Protein AF-A0A7S3U8M1-F1 (afdb_monomer_lite)

Sequence (236 aa):
KEKKKKKVKEVTHEWDLMNKQKPIWTRKPEEVTKEEYGAFYKSLSNDWEDHAAVKHFSVEGQLEFRSVLFVPRRAPFDMFEGGNKKKCNAIKLYVRRVFIMDNCEDLMPEWLSFVKGVVDSEDLPLNISRETLQQNKILRVIKKNLVKKSIELFNELAEDDEKYKKFYEAFGKNLKLGIHEDSTNRNKIAKLLRYHSTKSGEEMTSLDDYVSRMTDDQAGIFYVTGESKRAVENSP

Secondary structure (DSSP, 8-state):
-----------------S--SPPGGGS-GGG--HHHHHHHHHHHH--SSPPSEEEEEEE-SSS-EEEEEEE-SS--TTTT---TT----EEEEEETTEEEES--TTTS-GGGTT-EEEEEESSS-TT--HHHHHT-HHHHHHHHHHHHHHHHHHHHHTTSHHHHHHHHHHHHHHHHHHHHH-TTTHHHHHTT-EEE-TTTTTSEEEHHHHHTT--TT--S------SSHHHHHT--

Structure (mmCIF, N/CA/C/O backbone):
data_AF-A0A7S3U8M1-F1
#
_entry.id   AF-A0A7S3U8M1-F1
#
loop_
_atom_site.group_PDB
_atom_site.id
_atom_site.type_symbol
_atom_site.label_atom_id
_atom_site.label_alt_id
_atom_site.label_comp_id
_atom_site.label_asym_id
_atom_site.label_entity_id
_atom_site.label_seq_id
_atom_site.pdbx_PDB_ins_code
_atom_site.Cartn_x
_atom_site.Cartn_y
_atom_site.Cartn_z
_atom_site.occupancy
_atom_site.B_iso_or_equiv
_atom_site.auth_seq_id
_atom_site.auth_comp_id
_atom_site.auth_asym_id
_atom_site.auth_atom_id
_atom_site.pdbx_PDB_model_num
ATOM 1 N N . LYS A 1 1 ? -15.719 51.994 60.414 1.00 48.34 1 LYS A N 1
ATOM 2 C CA . LYS A 1 1 ? -14.784 51.537 59.353 1.00 48.34 1 LYS A CA 1
ATOM 3 C C . LYS A 1 1 ? -15.275 50.190 58.831 1.00 48.34 1 LYS A C 1
ATOM 5 O O . LYS A 1 1 ? -15.176 49.212 59.562 1.00 48.34 1 LYS A O 1
ATOM 10 N N . GLU A 1 2 ? -15.845 50.144 57.627 1.00 50.91 2 GLU A N 1
ATOM 11 C CA . GLU A 1 2 ? -16.228 48.880 56.983 1.00 50.91 2 GLU A CA 1
ATOM 12 C C . GLU A 1 2 ? -14.993 48.007 56.725 1.00 50.91 2 GLU A C 1
ATOM 14 O O . GLU A 1 2 ? -13.978 48.471 56.197 1.00 50.91 2 GLU A O 1
ATOM 19 N N . LYS A 1 3 ? -15.062 46.732 57.120 1.00 54.50 3 LYS A N 1
ATOM 20 C CA . LYS A 1 3 ? -14.002 45.753 56.861 1.00 54.50 3 LYS A CA 1
ATOM 21 C C . LYS A 1 3 ? -14.027 45.375 55.377 1.00 54.50 3 LYS A C 1
ATOM 23 O O . LYS A 1 3 ? -14.948 44.696 54.929 1.00 54.50 3 LYS A O 1
ATOM 28 N N . LYS A 1 4 ? -12.993 45.771 54.624 1.00 59.16 4 LYS A N 1
ATOM 29 C CA . LYS A 1 4 ? -12.763 45.304 53.246 1.00 59.16 4 LYS A CA 1
ATOM 30 C C . LYS A 1 4 ? -12.651 43.775 53.238 1.00 59.16 4 LYS A C 1
ATOM 32 O O . LYS A 1 4 ? -11.676 43.221 53.743 1.00 59.16 4 LYS A O 1
ATOM 37 N N . LYS A 1 5 ? -13.645 43.092 52.664 1.00 63.81 5 LYS A N 1
ATOM 38 C CA . LYS A 1 5 ? -13.592 41.645 52.417 1.00 63.81 5 LYS A CA 1
ATOM 39 C C . LYS A 1 5 ? -12.536 41.369 51.340 1.00 63.81 5 LYS A C 1
ATOM 41 O O . LYS A 1 5 ? -12.576 41.969 50.266 1.00 63.81 5 LYS A O 1
ATOM 46 N N . LYS A 1 6 ? -11.573 40.488 51.635 1.00 64.19 6 LYS A N 1
ATOM 47 C CA . LYS A 1 6 ? -10.596 39.998 50.651 1.00 64.19 6 LYS A CA 1
ATOM 48 C C . LYS A 1 6 ? -11.359 39.280 49.535 1.00 64.19 6 LYS A C 1
ATOM 50 O O . LYS A 1 6 ? -12.060 38.312 49.807 1.00 64.19 6 LYS A O 1
ATOM 55 N N . LYS A 1 7 ? -11.215 39.748 48.292 1.00 62.38 7 LYS A N 1
ATOM 56 C CA . LYS A 1 7 ? -11.650 38.996 47.110 1.00 62.38 7 LYS A CA 1
ATOM 57 C C . LYS A 1 7 ? -10.695 37.815 46.943 1.00 62.38 7 LYS A C 1
ATOM 59 O O . LYS A 1 7 ? -9.547 38.008 46.551 1.00 62.38 7 LYS A O 1
ATOM 64 N N . VAL A 1 8 ? -11.146 36.621 47.310 1.00 69.25 8 VAL A N 1
ATOM 65 C CA . VAL A 1 8 ? -10.444 35.374 46.998 1.00 69.25 8 VAL A CA 1
ATOM 66 C C . VAL A 1 8 ? -10.720 35.086 45.523 1.00 69.25 8 VAL A C 1
ATOM 68 O O . VAL A 1 8 ? -11.878 35.044 45.120 1.00 69.25 8 VAL A O 1
ATOM 71 N N . LYS A 1 9 ? -9.671 34.984 44.700 1.00 65.69 9 LYS A N 1
ATOM 72 C CA . LYS A 1 9 ? -9.807 34.506 43.320 1.00 65.69 9 LYS A CA 1
ATOM 73 C C . LYS A 1 9 ? -10.055 33.004 43.394 1.00 65.69 9 LYS A C 1
ATOM 75 O O . LYS A 1 9 ? -9.150 32.256 43.749 1.00 65.69 9 LYS A O 1
ATOM 80 N N . GLU A 1 10 ? -11.282 32.597 43.119 1.00 69.19 10 GLU A N 1
ATOM 81 C CA . GLU A 1 10 ? -11.651 31.193 42.998 1.00 69.19 10 GLU A CA 1
ATOM 82 C C . GLU A 1 10 ? -11.124 30.693 41.648 1.00 69.19 10 GLU A C 1
ATOM 84 O O . GLU A 1 10 ? -11.554 31.153 40.592 1.00 69.19 10 GLU A O 1
ATOM 89 N N . VAL A 1 11 ? -10.093 29.847 41.682 1.00 70.38 11 VAL A N 1
ATOM 90 C CA . VAL A 1 11 ? -9.556 29.196 40.483 1.00 70.38 11 VAL A CA 1
ATOM 91 C C . VAL A 1 11 ? -10.368 27.926 40.278 1.00 70.38 11 VAL A C 1
ATOM 93 O O . VAL A 1 11 ? -10.190 26.946 40.999 1.00 70.38 11 VAL A O 1
ATOM 96 N N . THR A 1 12 ? -11.290 27.961 39.324 1.00 71.00 12 THR A N 1
ATOM 97 C CA . THR A 1 12 ? -12.077 26.798 38.917 1.00 71.00 12 THR A CA 1
ATOM 98 C C . THR A 1 12 ? -11.307 26.023 37.854 1.00 71.00 12 THR A C 1
ATOM 100 O O . THR A 1 12 ? -10.934 26.580 36.823 1.00 71.00 12 THR A O 1
ATOM 103 N N . HIS A 1 13 ? -11.065 24.740 38.103 1.00 75.12 13 HIS A N 1
ATOM 104 C CA . HIS A 1 13 ? -10.544 23.824 37.094 1.00 75.12 13 HIS A CA 1
ATOM 105 C C . HIS A 1 13 ? -11.725 23.082 36.471 1.00 75.12 13 HIS A C 1
ATOM 107 O O . HIS A 1 13 ? -12.386 22.297 37.149 1.00 75.12 13 HIS A O 1
ATOM 113 N N . GLU A 1 14 ? -11.994 23.345 35.195 1.00 69.25 14 GLU A N 1
ATOM 114 C CA . GLU A 1 14 ? -12.935 22.559 34.402 1.00 69.25 14 GLU A CA 1
ATOM 115 C C . GLU A 1 14 ? -12.166 21.505 33.607 1.00 69.25 14 GLU A C 1
ATOM 117 O O . GLU A 1 14 ? -11.181 21.800 32.929 1.00 69.25 14 GLU A O 1
ATOM 122 N N . TRP A 1 15 ? -12.613 20.257 33.715 1.00 75.62 15 TRP A N 1
ATOM 123 C CA . TRP A 1 15 ? -12.090 19.156 32.920 1.00 75.62 15 TRP A CA 1
ATOM 124 C C . TRP A 1 15 ? -12.856 19.111 31.602 1.00 75.62 15 TRP A C 1
ATOM 126 O O . TRP A 1 15 ? -14.020 18.714 31.586 1.00 75.62 15 TRP A O 1
ATOM 136 N N . ASP A 1 16 ? -12.218 19.511 30.501 1.00 71.69 16 ASP A N 1
ATOM 137 C CA . ASP A 1 16 ? -12.803 19.314 29.175 1.00 71.69 16 ASP A CA 1
ATOM 138 C C . ASP A 1 16 ? -12.462 17.920 28.639 1.00 71.69 16 ASP A C 1
ATOM 140 O O . ASP A 1 16 ? -11.322 17.447 28.698 1.00 71.69 16 ASP A O 1
ATOM 144 N N . LEU A 1 17 ? -13.474 17.252 28.092 1.00 57.34 17 LEU A N 1
ATOM 145 C CA . LEU A 1 17 ? -13.303 15.971 27.428 1.00 57.34 17 LEU A CA 1
ATOM 146 C C . LEU A 1 17 ? -12.603 16.221 26.086 1.00 57.34 17 LEU A C 1
ATOM 148 O O . LEU A 1 17 ? -13.248 16.586 25.105 1.00 57.34 17 LEU A O 1
ATOM 152 N N . MET A 1 18 ? -11.286 16.011 26.033 1.00 56.91 18 MET A N 1
ATOM 153 C CA . MET A 1 18 ? -10.503 16.254 24.812 1.00 56.91 18 MET A CA 1
ATOM 154 C C . MET A 1 18 ? -10.918 15.349 23.638 1.00 56.91 18 MET A C 1
ATOM 156 O O . MET A 1 18 ? -10.922 15.784 22.490 1.00 56.91 18 MET A O 1
ATOM 160 N N . ASN A 1 19 ? -11.322 14.103 23.907 1.00 56.94 19 ASN A N 1
ATOM 161 C CA . ASN A 1 19 ? -11.721 13.134 22.880 1.00 56.94 19 ASN A CA 1
ATOM 162 C C . ASN A 1 19 ? -13.244 13.114 22.670 1.00 56.94 19 ASN A C 1
ATOM 164 O O . ASN A 1 19 ? -13.930 12.192 23.105 1.00 56.94 19 ASN A O 1
ATOM 168 N N . LYS A 1 20 ? -13.783 14.129 21.986 1.00 55.06 20 LYS A N 1
ATOM 169 C CA . LYS A 1 20 ? -15.194 14.143 21.536 1.00 55.06 20 LYS A CA 1
ATOM 170 C C . LYS A 1 20 ? -15.398 13.480 20.168 1.00 55.06 20 LYS A C 1
ATOM 172 O O . LYS A 1 20 ? -16.524 13.131 19.819 1.00 55.06 20 LYS A O 1
ATOM 177 N N . GLN A 1 21 ? -14.334 13.300 19.383 1.00 63.19 21 GLN A N 1
ATOM 178 C CA . GLN A 1 21 ? -14.435 12.735 18.038 1.00 63.19 21 GLN A CA 1
ATOM 179 C C . GLN A 1 21 ? -14.409 11.205 18.057 1.00 63.19 21 GLN A C 1
ATOM 181 O O . GLN A 1 21 ? -13.523 10.578 18.635 1.00 63.19 21 GLN A O 1
ATOM 186 N N . LYS A 1 22 ? -15.399 10.602 17.388 1.00 74.75 22 LYS A N 1
ATOM 187 C CA . LYS A 1 22 ? -15.432 9.158 17.133 1.00 74.75 22 LYS A CA 1
ATOM 188 C C . LYS A 1 22 ? -14.202 8.746 16.309 1.00 74.75 22 LYS A C 1
ATOM 190 O O . LYS A 1 22 ? -13.781 9.526 15.451 1.00 74.75 22 LYS A O 1
ATOM 195 N N . PRO A 1 23 ? -13.663 7.529 16.507 1.00 87.69 23 PRO A N 1
ATOM 196 C CA . PRO A 1 23 ? -12.518 7.058 15.737 1.00 87.69 23 PRO A CA 1
ATOM 197 C C . PRO A 1 23 ? -12.777 7.139 14.229 1.00 87.69 23 PRO A C 1
ATOM 199 O O . PRO A 1 23 ? -13.867 6.783 13.773 1.00 87.69 23 PRO A O 1
ATOM 202 N N . ILE A 1 24 ? -11.782 7.583 13.454 1.00 91.94 24 ILE A N 1
ATOM 203 C CA . ILE A 1 24 ? -11.949 7.876 12.020 1.00 91.94 24 ILE A CA 1
ATOM 204 C C . ILE A 1 24 ? -12.486 6.673 11.239 1.00 91.94 24 ILE A C 1
ATOM 206 O O . ILE A 1 24 ? -13.409 6.822 10.444 1.00 91.94 24 ILE A O 1
ATOM 210 N N . TRP A 1 25 ? -11.977 5.474 11.523 1.00 93.69 25 TRP A N 1
ATOM 211 C CA . TRP A 1 25 ? -12.371 4.235 10.843 1.00 93.69 25 TRP A CA 1
ATOM 212 C C . TRP A 1 25 ? -13.818 3.790 11.128 1.00 93.69 25 TRP A C 1
ATOM 214 O O . TRP A 1 25 ? -14.307 2.832 10.536 1.00 93.69 25 TRP A O 1
ATOM 224 N N . THR A 1 26 ? -14.515 4.451 12.059 1.00 91.81 26 THR A N 1
ATOM 225 C CA . THR A 1 26 ? -15.925 4.163 12.373 1.00 91.81 26 THR A CA 1
ATOM 226 C C . THR A 1 26 ? -16.907 5.061 11.620 1.00 91.81 26 THR A C 1
ATOM 228 O O . THR A 1 26 ? -18.099 4.751 11.580 1.00 91.81 26 THR A O 1
ATOM 231 N N . ARG A 1 27 ? -16.422 6.162 11.036 1.00 92.88 27 ARG A N 1
ATOM 232 C CA . ARG A 1 27 ? -17.205 7.117 10.240 1.00 92.88 27 ARG A CA 1
ATOM 233 C C . ARG A 1 27 ? -17.268 6.665 8.784 1.00 92.88 27 ARG A C 1
ATOM 235 O O . ARG A 1 27 ? -16.470 5.831 8.363 1.00 92.88 27 ARG A O 1
ATOM 242 N N . LYS A 1 28 ? -18.200 7.212 8.005 1.00 92.44 28 LYS A N 1
ATOM 243 C CA . LYS A 1 28 ? -18.227 6.952 6.562 1.00 92.44 28 LYS A CA 1
ATOM 244 C C . LYS A 1 28 ? -17.045 7.657 5.881 1.00 92.44 28 LYS A C 1
ATOM 246 O O . LYS A 1 28 ? -16.762 8.793 6.264 1.00 92.44 28 LYS A O 1
ATOM 251 N N . PRO A 1 29 ? -16.349 7.037 4.909 1.00 93.44 29 PRO A N 1
ATOM 252 C CA . PRO A 1 29 ? -15.213 7.665 4.229 1.00 93.44 29 PRO A CA 1
ATOM 253 C C . PRO A 1 29 ? -15.521 9.049 3.647 1.00 93.44 29 PRO A C 1
ATOM 255 O O . PRO A 1 29 ? -14.670 9.929 3.691 1.00 93.44 29 PRO A O 1
ATOM 258 N N . GLU A 1 30 ? -16.745 9.260 3.165 1.00 93.19 30 GLU A N 1
ATOM 259 C CA . GLU A 1 30 ? -17.193 10.513 2.547 1.00 93.19 30 GLU A CA 1
ATOM 260 C C . GLU A 1 30 ? -17.365 11.655 3.561 1.00 93.19 30 GLU A C 1
ATOM 262 O O . GLU A 1 30 ? -17.367 12.825 3.192 1.00 93.19 30 GLU A O 1
ATOM 267 N N . GLU A 1 31 ? -17.508 11.322 4.845 1.00 92.06 31 GLU A N 1
ATOM 268 C CA . GLU A 1 31 ? -17.685 12.281 5.938 1.00 92.06 31 GLU A CA 1
ATOM 269 C C . GLU A 1 31 ? -16.356 12.688 6.586 1.00 92.06 31 GLU A C 1
ATOM 271 O O . GLU A 1 31 ? -16.365 13.503 7.508 1.00 92.06 31 GLU A O 1
ATOM 276 N N . VAL A 1 32 ? -15.229 12.091 6.182 1.00 94.31 32 VAL A N 1
ATOM 277 C CA . VAL A 1 32 ? -13.909 12.345 6.773 1.00 94.31 32 VAL A CA 1
ATOM 278 C C . VAL A 1 32 ? -13.096 13.237 5.846 1.00 94.31 32 VAL A C 1
ATOM 280 O O . VAL A 1 32 ? -12.857 12.897 4.687 1.00 94.31 32 VAL A O 1
ATOM 283 N N . THR A 1 33 ? -12.635 14.378 6.355 1.00 94.69 33 THR A N 1
ATOM 284 C CA . THR A 1 33 ? -11.846 15.310 5.544 1.00 94.69 33 THR A CA 1
ATOM 285 C C . THR A 1 33 ? -10.382 14.876 5.429 1.00 94.69 33 THR A C 1
ATOM 287 O O . THR A 1 33 ? -9.869 14.070 6.211 1.00 94.69 33 THR A O 1
ATOM 290 N N . LYS A 1 34 ? -9.663 15.438 4.450 1.00 93.88 34 LYS A N 1
ATOM 291 C CA . LYS A 1 34 ? -8.225 15.173 4.268 1.00 93.88 34 LYS A CA 1
ATOM 292 C C . LYS A 1 34 ? -7.406 15.620 5.479 1.00 93.88 34 LYS A C 1
ATOM 294 O O . LYS A 1 34 ? -6.430 14.962 5.831 1.00 93.88 34 LYS A O 1
ATOM 299 N N . GLU A 1 35 ? -7.816 16.705 6.126 1.00 93.31 35 GLU A N 1
ATOM 300 C CA . GLU A 1 35 ? -7.183 17.253 7.325 1.00 93.31 35 GLU A CA 1
ATOM 301 C C . GLU A 1 35 ? -7.365 16.309 8.515 1.00 93.31 35 GLU A C 1
ATOM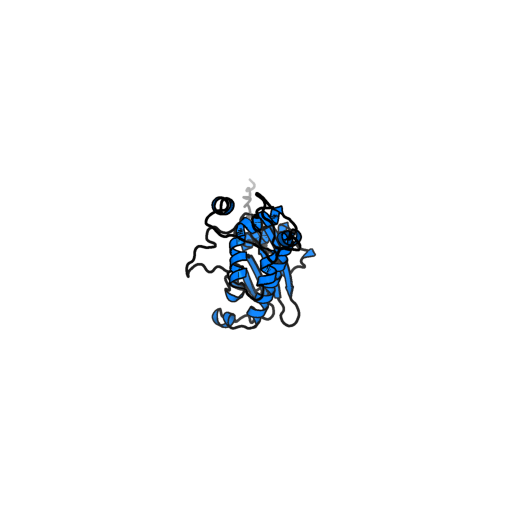 303 O O . GLU A 1 35 ? -6.416 16.079 9.263 1.00 93.31 35 GLU A O 1
ATOM 308 N N . GLU A 1 36 ? -8.549 15.705 8.658 1.00 94.12 36 GLU A N 1
ATOM 309 C CA . GLU A 1 36 ? -8.806 14.700 9.692 1.00 94.12 36 GLU A CA 1
ATOM 310 C C . GLU A 1 36 ? -7.950 13.447 9.471 1.00 94.12 36 GLU A C 1
ATOM 312 O O . GLU A 1 36 ? -7.326 12.955 10.413 1.00 94.12 36 GLU A O 1
ATOM 317 N N . TYR A 1 37 ? -7.838 12.969 8.226 1.00 96.19 37 TYR A N 1
ATOM 318 C CA . TYR A 1 37 ? -6.921 11.876 7.890 1.00 96.19 37 TYR A CA 1
ATOM 319 C C . TYR A 1 37 ? -5.458 12.225 8.166 1.00 96.19 37 TYR A C 1
ATOM 321 O O . TYR A 1 37 ? -4.737 11.396 8.718 1.00 96.19 37 TYR A O 1
ATOM 329 N N . GLY A 1 38 ? -5.022 13.437 7.816 1.00 94.94 38 GLY A N 1
ATOM 330 C CA . GLY A 1 38 ? -3.664 13.916 8.080 1.00 94.94 38 GLY A CA 1
ATOM 331 C C . GLY A 1 38 ? -3.353 13.985 9.575 1.00 94.94 38 GLY A C 1
ATOM 332 O O . GLY A 1 38 ? -2.347 13.437 10.027 1.00 94.94 38 GLY A O 1
ATOM 333 N N . ALA A 1 39 ? -4.251 14.575 10.368 1.00 93.31 39 ALA A N 1
ATOM 334 C CA . ALA A 1 39 ? -4.123 14.638 11.823 1.00 93.31 39 ALA A CA 1
ATOM 335 C C . ALA A 1 39 ? -4.081 13.238 12.454 1.00 93.31 39 ALA A C 1
ATOM 337 O O . ALA A 1 39 ? -3.243 12.963 13.317 1.00 93.31 39 ALA A O 1
ATOM 338 N N . PHE A 1 40 ? -4.939 12.327 11.988 1.00 94.00 40 PHE A N 1
ATOM 339 C CA . PHE A 1 40 ? -4.946 10.947 12.458 1.00 94.00 40 PHE A CA 1
ATOM 340 C C . PHE A 1 40 ? -3.682 10.184 12.064 1.00 94.00 40 PHE A C 1
ATOM 342 O O . PHE A 1 40 ? -3.129 9.481 12.905 1.00 94.00 40 PHE A O 1
ATOM 349 N N . TYR A 1 41 ? -3.182 10.355 10.837 1.00 94.44 41 TYR A N 1
ATOM 350 C CA . TYR A 1 41 ? -1.911 9.771 10.411 1.00 94.44 41 TYR A CA 1
ATOM 351 C C . TYR A 1 41 ? -0.767 10.216 11.325 1.00 94.44 41 TYR A C 1
ATOM 353 O O . TYR A 1 41 ? -0.086 9.357 11.876 1.00 94.44 41 TYR A O 1
ATOM 361 N N . LYS A 1 42 ? -0.608 11.527 11.552 1.00 92.38 42 LYS A N 1
ATOM 362 C CA . LYS A 1 42 ? 0.445 12.088 12.418 1.00 92.38 42 LYS A CA 1
ATOM 363 C C . LYS A 1 42 ? 0.363 11.536 13.843 1.00 92.38 42 LYS A C 1
ATOM 365 O O . LYS A 1 42 ? 1.362 11.094 14.404 1.00 92.38 42 LYS A O 1
ATOM 370 N N . SER A 1 43 ? -0.850 11.471 14.401 1.00 90.00 43 SER A N 1
ATOM 371 C CA . SER A 1 43 ? -1.101 10.859 15.714 1.00 90.00 43 SER A CA 1
ATOM 372 C C . SER A 1 43 ? -0.805 9.353 15.747 1.00 90.00 43 SER A C 1
ATOM 374 O O . SER A 1 43 ? -0.420 8.826 16.792 1.00 90.00 43 SER A O 1
ATOM 376 N N . LEU A 1 44 ? -1.017 8.641 14.640 1.00 89.31 44 LEU A N 1
ATOM 377 C CA . LEU A 1 44 ? -0.828 7.197 14.548 1.00 89.31 44 LEU A CA 1
ATOM 378 C C . LEU A 1 44 ? 0.648 6.813 14.394 1.00 89.31 44 LEU A C 1
ATOM 380 O O . LEU A 1 44 ? 1.078 5.825 14.996 1.00 89.31 44 LEU A O 1
ATOM 384 N N . SER A 1 45 ? 1.381 7.550 13.557 1.00 86.25 45 SER A N 1
ATOM 385 C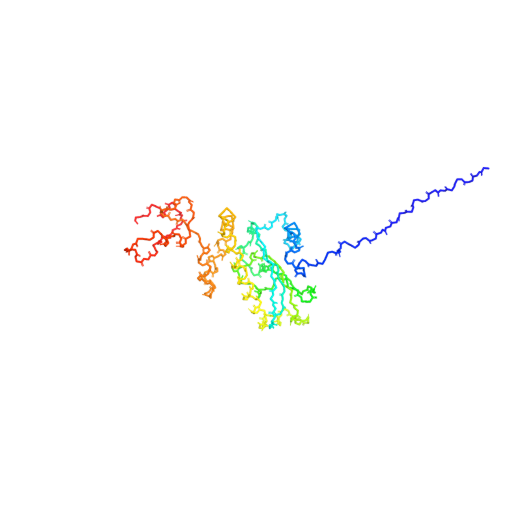 CA . SER A 1 45 ? 2.734 7.225 13.095 1.00 86.25 45 SER A CA 1
ATOM 386 C C . SER A 1 45 ? 3.846 7.936 13.867 1.00 86.25 45 SER A C 1
ATOM 388 O O . SER A 1 45 ? 4.998 7.523 13.742 1.00 86.25 45 SER A O 1
ATOM 390 N N . ASN A 1 46 ? 3.519 8.969 14.655 1.00 85.44 46 ASN A N 1
ATOM 391 C CA . ASN A 1 46 ? 4.473 9.934 15.220 1.00 85.44 46 ASN A CA 1
ATOM 392 C C . ASN A 1 46 ? 5.306 10.668 14.150 1.00 85.44 46 ASN A C 1
ATOM 394 O O . ASN A 1 46 ? 6.394 11.166 14.436 1.00 85.44 46 ASN A O 1
ATOM 398 N N . ASP A 1 47 ? 4.802 10.724 12.919 1.00 86.81 47 ASP A N 1
ATOM 399 C CA . ASP A 1 47 ? 5.354 11.534 11.839 1.00 86.81 47 ASP A CA 1
ATOM 400 C C . ASP A 1 47 ? 4.835 12.973 11.962 1.00 86.81 47 ASP A C 1
ATOM 402 O O . ASP A 1 47 ? 3.688 13.209 12.347 1.00 86.81 47 ASP A O 1
ATOM 406 N N . TRP A 1 48 ? 5.684 13.944 11.645 1.00 87.31 48 TRP A N 1
ATOM 407 C CA . TRP A 1 48 ? 5.305 15.356 11.601 1.00 87.31 48 TRP A CA 1
ATOM 408 C C . TRP A 1 48 ? 4.827 15.768 10.203 1.00 87.31 48 TRP A C 1
ATOM 410 O O . TRP A 1 48 ? 4.107 16.763 10.073 1.00 87.31 48 TRP A O 1
ATOM 420 N N . GLU A 1 49 ? 5.196 15.013 9.163 1.00 91.12 49 GLU A N 1
ATOM 421 C CA . GLU A 1 49 ? 4.713 15.213 7.800 1.00 91.12 49 GLU A CA 1
ATOM 422 C C . GLU A 1 49 ? 3.355 14.517 7.594 1.00 91.12 49 GLU A C 1
ATOM 424 O O . GLU A 1 49 ? 2.956 13.623 8.340 1.00 91.12 49 GLU A O 1
ATOM 429 N N . ASP A 1 50 ? 2.595 14.947 6.587 1.00 94.00 50 ASP A N 1
ATOM 430 C CA . ASP A 1 50 ? 1.384 14.236 6.179 1.00 94.00 50 ASP A CA 1
ATOM 431 C C . ASP A 1 50 ? 1.714 12.970 5.379 1.00 94.00 50 ASP A C 1
ATOM 433 O O . ASP A 1 50 ? 2.756 12.852 4.740 1.00 94.00 50 ASP A O 1
ATOM 437 N N . HIS A 1 51 ? 0.773 12.031 5.362 1.00 95.31 51 HIS A N 1
ATOM 438 C CA . HIS A 1 51 ? 0.769 10.879 4.466 1.00 95.31 51 HIS A CA 1
ATOM 439 C C . HIS A 1 51 ? 0.811 11.257 2.968 1.00 95.31 51 HIS A C 1
ATOM 441 O O . HIS A 1 51 ? 0.432 12.357 2.554 1.00 95.31 51 HIS A O 1
ATOM 447 N N . ALA A 1 52 ? 1.278 10.320 2.139 1.00 95.81 52 ALA A N 1
ATOM 448 C CA . ALA A 1 52 ? 1.244 10.415 0.679 1.00 95.81 52 ALA A CA 1
ATOM 449 C C . ALA A 1 52 ? -0.126 10.011 0.122 1.00 95.81 52 ALA A C 1
ATOM 451 O O . ALA A 1 52 ? -0.649 10.672 -0.773 1.00 95.81 52 ALA A O 1
ATOM 452 N N . ALA A 1 53 ? -0.705 8.938 0.667 1.00 96.88 53 ALA A N 1
ATOM 453 C CA . ALA A 1 53 ? -2.019 8.440 0.282 1.00 96.88 53 ALA A CA 1
ATOM 454 C C . ALA A 1 53 ? -2.695 7.689 1.430 1.00 96.88 53 ALA A C 1
ATOM 456 O O . ALA A 1 53 ? -2.022 7.158 2.321 1.00 96.88 53 ALA A O 1
ATOM 457 N N . VAL A 1 54 ? -4.028 7.652 1.398 1.00 97.44 54 VAL A N 1
ATOM 458 C CA . VAL A 1 54 ? -4.879 6.959 2.370 1.00 97.44 54 VAL A CA 1
ATOM 459 C C . VAL A 1 54 ? -5.898 6.087 1.651 1.00 97.44 54 VAL A C 1
ATOM 461 O O . VAL A 1 54 ? -6.465 6.489 0.638 1.00 97.44 54 VAL A O 1
ATOM 464 N N . LYS A 1 55 ? -6.172 4.908 2.209 1.00 97.56 55 LYS A N 1
ATOM 465 C CA . LYS A 1 55 ? -7.286 4.049 1.813 1.00 97.56 55 LYS A CA 1
ATOM 466 C C . LYS A 1 55 ? -8.135 3.721 3.031 1.00 97.56 55 LYS A C 1
ATOM 468 O O . LYS A 1 55 ? -7.672 3.020 3.927 1.00 97.56 55 LYS A O 1
ATOM 473 N N . HIS A 1 56 ? -9.372 4.206 3.053 1.00 97.62 56 HIS A N 1
ATOM 474 C CA . HIS A 1 56 ? -10.374 3.840 4.052 1.00 97.62 56 HIS A CA 1
ATOM 475 C C . HIS A 1 56 ? -11.363 2.856 3.430 1.00 97.62 56 HIS A C 1
ATOM 477 O O . HIS A 1 56 ? -11.925 3.134 2.373 1.00 97.62 56 HIS A O 1
ATOM 483 N N . PHE A 1 57 ? -11.549 1.697 4.057 1.00 96.50 57 PHE A N 1
ATOM 484 C CA . PHE A 1 57 ? -12.493 0.691 3.588 1.00 96.50 57 PHE A CA 1
ATOM 485 C C . PHE A 1 57 ? -13.086 -0.123 4.742 1.00 96.50 57 PHE A C 1
ATOM 487 O O . PHE A 1 57 ? -12.472 -0.284 5.800 1.00 96.50 57 PHE A O 1
ATOM 494 N N . SER A 1 58 ? -14.269 -0.678 4.501 1.00 95.19 58 SER A N 1
ATOM 495 C CA . SER A 1 58 ? -14.901 -1.706 5.323 1.00 95.19 58 SER A CA 1
ATOM 496 C C . SER A 1 58 ? -15.043 -2.998 4.521 1.00 95.19 58 SER A C 1
ATOM 498 O O . SER A 1 58 ? -15.114 -2.990 3.289 1.00 95.19 58 SER A O 1
ATOM 500 N N . VAL A 1 59 ? -15.042 -4.120 5.227 1.00 94.44 59 VAL A N 1
ATOM 501 C CA . VAL A 1 59 ? -15.398 -5.434 4.698 1.00 94.44 59 VAL A CA 1
ATOM 502 C C . VAL A 1 59 ? -16.554 -5.940 5.543 1.00 94.44 59 VAL A C 1
ATOM 504 O O . VAL A 1 59 ? -16.474 -5.895 6.767 1.00 94.44 59 VAL A O 1
ATOM 507 N N . GLU A 1 60 ? -17.614 -6.385 4.879 1.00 89.62 60 GLU A N 1
ATOM 508 C CA . GLU A 1 60 ? -18.832 -6.925 5.484 1.00 89.62 60 GLU A CA 1
ATOM 509 C C . GLU A 1 60 ? -19.065 -8.357 4.969 1.00 89.62 60 GLU A C 1
ATOM 511 O O . GLU A 1 60 ? -18.555 -8.740 3.909 1.00 89.62 60 GLU A O 1
ATOM 516 N N . GLY A 1 61 ? -19.845 -9.159 5.700 1.00 87.00 61 GLY A N 1
ATOM 517 C CA . GLY A 1 61 ? -20.232 -10.515 5.298 1.00 87.00 61 GLY A CA 1
ATOM 518 C C . GLY A 1 61 ? -19.714 -11.586 6.255 1.00 87.00 61 GLY A C 1
ATOM 519 O O . GLY A 1 61 ? -20.040 -11.566 7.433 1.00 87.00 61 GLY A O 1
ATOM 520 N N . GLN A 1 62 ? -18.932 -12.549 5.749 1.00 80.44 62 GLN A N 1
ATOM 521 C CA . GLN A 1 62 ? -18.390 -13.644 6.576 1.00 80.44 62 GLN A CA 1
ATOM 522 C C . GLN A 1 62 ? -17.405 -13.151 7.650 1.00 80.44 62 GLN A C 1
ATOM 524 O O . GLN A 1 62 ? -17.214 -13.820 8.662 1.00 80.44 62 GLN A O 1
ATOM 529 N N . LEU A 1 63 ? -16.747 -12.024 7.384 1.00 88.19 63 LEU A N 1
ATOM 530 C CA . LEU A 1 63 ? -15.865 -11.344 8.313 1.00 88.19 63 LEU A CA 1
ATOM 531 C C . LEU A 1 63 ? -16.127 -9.844 8.218 1.00 88.19 63 LEU A C 1
ATOM 533 O O . LEU A 1 63 ? -16.019 -9.279 7.129 1.00 88.19 63 LEU A O 1
ATOM 537 N N . GLU A 1 64 ? -16.392 -9.218 9.355 1.00 92.81 64 GLU A N 1
ATOM 538 C CA . GLU A 1 64 ? -16.595 -7.788 9.486 1.00 92.81 64 GLU A CA 1
ATOM 539 C C . GLU A 1 64 ? -15.370 -7.110 10.112 1.00 92.81 64 GLU A C 1
ATOM 541 O O . GLU A 1 64 ? -14.926 -7.411 11.232 1.00 92.81 64 GLU A O 1
ATOM 546 N N . PHE A 1 65 ? -14.796 -6.174 9.357 1.00 95.12 65 PHE A N 1
ATOM 547 C CA . PHE A 1 65 ? -13.778 -5.271 9.873 1.00 95.12 65 PHE A CA 1
ATOM 548 C C . PHE A 1 65 ? -13.719 -3.966 9.082 1.00 95.12 65 PHE A C 1
ATOM 550 O O . PHE A 1 65 ? -14.091 -3.886 7.909 1.00 95.12 65 PHE A O 1
ATOM 557 N N . ARG A 1 66 ? -13.189 -2.932 9.728 1.00 96.12 66 ARG A N 1
ATOM 558 C CA . ARG A 1 66 ? -12.923 -1.620 9.135 1.00 96.12 66 ARG A CA 1
ATOM 559 C C . ARG A 1 66 ? -11.437 -1.336 9.196 1.00 96.12 66 ARG A C 1
ATOM 561 O O . ARG A 1 66 ? -10.755 -1.753 10.133 1.00 96.12 66 ARG A O 1
ATOM 568 N N . SER A 1 67 ? -10.910 -0.650 8.193 1.00 96.50 67 SER A N 1
ATOM 569 C CA . SER A 1 67 ? -9.486 -0.345 8.146 1.00 96.50 67 SER A CA 1
ATOM 570 C C . SER A 1 67 ? -9.201 0.974 7.449 1.00 96.50 67 SER A C 1
ATOM 572 O O . SER A 1 67 ? -9.848 1.347 6.469 1.00 96.50 67 SER A O 1
ATOM 574 N N . VAL A 1 68 ? -8.189 1.668 7.965 1.00 97.31 68 VAL A N 1
ATOM 575 C CA . VAL A 1 68 ? -7.588 2.835 7.323 1.00 97.31 68 VAL A CA 1
ATOM 576 C C . VAL A 1 68 ? -6.106 2.546 7.153 1.00 97.31 68 VAL A C 1
ATOM 578 O O . VAL A 1 68 ? -5.402 2.313 8.138 1.00 97.31 68 VAL A O 1
ATOM 581 N N . LEU A 1 69 ? -5.654 2.549 5.902 1.00 97.00 69 LEU A N 1
ATOM 582 C CA . LEU A 1 69 ? -4.268 2.331 5.509 1.00 97.00 69 LEU A CA 1
ATOM 583 C C . LEU A 1 69 ? -3.663 3.624 4.985 1.00 97.00 69 LEU A C 1
ATOM 585 O O . LEU A 1 69 ? -4.313 4.367 4.258 1.00 97.00 69 LEU A O 1
ATOM 589 N N . PHE A 1 70 ? -2.401 3.846 5.311 1.00 96.88 70 PHE A N 1
ATOM 590 C CA . PHE A 1 70 ? -1.632 5.023 4.955 1.00 96.88 70 PHE A CA 1
ATOM 591 C C . PHE A 1 70 ? -0.300 4.629 4.336 1.00 96.88 70 PHE A C 1
ATOM 593 O O . PHE A 1 70 ? 0.397 3.735 4.825 1.00 96.88 70 PHE A O 1
ATOM 600 N N . VAL A 1 71 ? 0.079 5.372 3.304 1.00 96.25 71 VAL A N 1
ATOM 601 C CA . VAL A 1 71 ? 1.421 5.348 2.726 1.00 96.25 71 VAL A CA 1
ATOM 602 C C . VAL A 1 71 ? 2.168 6.583 3.225 1.00 96.25 71 VAL A C 1
ATOM 604 O O . VAL A 1 71 ? 1.709 7.697 2.960 1.00 96.25 71 VAL A O 1
ATOM 607 N N . PRO A 1 72 ? 3.285 6.430 3.956 1.00 94.62 72 PRO A N 1
ATOM 608 C CA . PRO A 1 72 ? 4.135 7.555 4.337 1.00 94.62 72 PRO A CA 1
ATOM 609 C C . PRO A 1 72 ? 4.714 8.267 3.110 1.00 94.62 72 PRO A C 1
ATOM 611 O O . PRO A 1 72 ? 4.913 7.648 2.068 1.00 94.62 72 PRO A O 1
ATOM 614 N N . ARG A 1 73 ? 5.047 9.556 3.227 1.00 93.50 73 ARG A N 1
ATOM 615 C CA . ARG A 1 73 ? 5.762 10.279 2.155 1.00 93.50 73 ARG A CA 1
ATOM 616 C C . ARG A 1 73 ? 7.225 9.887 2.024 1.00 93.50 73 ARG A C 1
ATOM 618 O O . ARG A 1 73 ? 7.797 10.027 0.948 1.00 93.50 73 ARG A O 1
ATOM 625 N N . ARG A 1 74 ? 7.832 9.430 3.117 1.00 88.56 74 ARG A N 1
ATOM 626 C CA . ARG A 1 74 ? 9.247 9.069 3.180 1.00 88.56 74 ARG A CA 1
ATOM 627 C C . ARG A 1 74 ? 9.401 7.698 3.810 1.00 88.56 74 ARG A C 1
ATOM 629 O O . ARG A 1 74 ? 8.667 7.339 4.731 1.00 88.56 74 ARG A O 1
ATOM 636 N N . ALA A 1 75 ? 10.379 6.950 3.324 1.00 86.81 75 ALA A N 1
ATOM 637 C CA . ALA A 1 75 ? 10.813 5.733 3.983 1.00 86.81 75 ALA A CA 1
ATOM 638 C C . ALA A 1 75 ? 11.484 6.079 5.330 1.00 86.81 75 ALA A C 1
ATOM 640 O O . ALA A 1 75 ? 12.300 7.005 5.370 1.00 86.81 75 ALA A O 1
ATOM 641 N N . PRO A 1 76 ? 11.179 5.360 6.428 1.00 81.44 76 PRO A N 1
ATOM 642 C CA . PRO A 1 76 ? 11.970 5.437 7.651 1.00 81.44 76 PRO A CA 1
ATOM 643 C C . PRO A 1 76 ? 13.428 5.067 7.368 1.00 81.44 76 PRO A C 1
ATOM 645 O O . PRO A 1 76 ? 13.693 4.156 6.580 1.00 81.44 76 PRO A O 1
ATOM 648 N N . PHE A 1 77 ? 14.369 5.754 8.018 1.00 78.06 77 PHE A N 1
ATOM 649 C CA . PHE A 1 77 ? 15.801 5.513 7.812 1.00 78.06 77 PHE A CA 1
ATOM 650 C C . PHE A 1 77 ? 16.207 4.072 8.166 1.00 78.06 77 PHE A C 1
ATOM 652 O O . PHE A 1 77 ? 17.078 3.507 7.513 1.00 78.06 77 PHE A O 1
ATOM 659 N N . ASP A 1 78 ? 15.528 3.467 9.144 1.00 76.38 78 ASP A N 1
ATOM 660 C CA . ASP A 1 78 ? 15.782 2.120 9.651 1.00 76.38 78 ASP A CA 1
ATOM 661 C C . ASP A 1 78 ? 14.960 1.026 8.946 1.00 76.38 78 ASP A C 1
ATOM 663 O O . ASP A 1 78 ? 14.960 -0.121 9.388 1.00 76.38 78 ASP A O 1
ATOM 667 N N . MET A 1 79 ? 14.281 1.333 7.830 1.00 76.56 79 MET A N 1
ATOM 668 C CA . MET A 1 79 ? 13.384 0.391 7.139 1.00 76.56 79 MET A CA 1
ATOM 669 C C . MET A 1 79 ? 14.049 -0.945 6.761 1.00 76.56 79 MET A C 1
ATOM 671 O O . MET A 1 79 ? 13.383 -1.976 6.765 1.00 76.56 79 MET A O 1
ATOM 675 N N . PHE A 1 80 ? 15.338 -0.926 6.413 1.00 73.94 80 PHE A N 1
ATOM 676 C CA . PHE A 1 80 ? 16.093 -2.112 5.990 1.00 73.94 80 PHE A CA 1
ATOM 677 C C . PHE A 1 80 ? 17.195 -2.502 6.984 1.00 73.94 80 PHE A C 1
ATOM 679 O O . PHE A 1 80 ? 18.054 -3.322 6.657 1.00 73.94 80 PHE A O 1
ATOM 686 N N . GLU A 1 81 ? 17.201 -1.922 8.190 1.00 74.00 81 GLU A N 1
ATOM 687 C CA . GLU A 1 81 ? 18.128 -2.316 9.252 1.00 74.00 81 GLU A CA 1
ATOM 688 C C . GLU A 1 81 ? 17.689 -3.675 9.820 1.00 74.00 81 GLU A C 1
ATOM 690 O O . GLU A 1 81 ? 16.934 -3.783 10.786 1.00 74.00 81 GLU A O 1
ATOM 695 N N . GLY A 1 82 ? 18.132 -4.741 9.150 1.00 53.41 82 GLY A N 1
ATOM 696 C CA . GLY A 1 82 ? 17.824 -6.122 9.492 1.00 53.41 82 GLY A CA 1
ATOM 697 C C . GLY A 1 82 ? 18.360 -6.509 10.870 1.00 53.41 82 GLY A C 1
ATOM 698 O O . GLY A 1 82 ? 19.564 -6.550 11.110 1.00 53.41 82 GLY A O 1
ATOM 699 N N . GLY A 1 83 ? 17.449 -6.852 11.774 1.00 55.88 83 GLY A N 1
ATOM 700 C CA . GLY A 1 83 ? 17.758 -7.479 13.050 1.00 55.88 83 GLY A CA 1
ATOM 701 C C . GLY A 1 83 ? 16.491 -8.002 13.719 1.00 55.88 83 GLY A C 1
ATOM 702 O O . GLY A 1 83 ? 15.423 -7.405 13.596 1.00 55.88 83 GLY A O 1
ATOM 703 N N . ASN A 1 84 ? 16.611 -9.085 14.497 1.00 49.47 84 ASN A N 1
ATOM 704 C CA . ASN A 1 84 ? 15.506 -9.737 15.229 1.00 49.47 84 ASN A CA 1
ATOM 705 C C . ASN A 1 84 ? 14.736 -8.819 16.213 1.00 49.47 84 ASN A C 1
ATOM 707 O O . ASN A 1 84 ? 13.810 -9.278 16.873 1.00 49.47 84 ASN 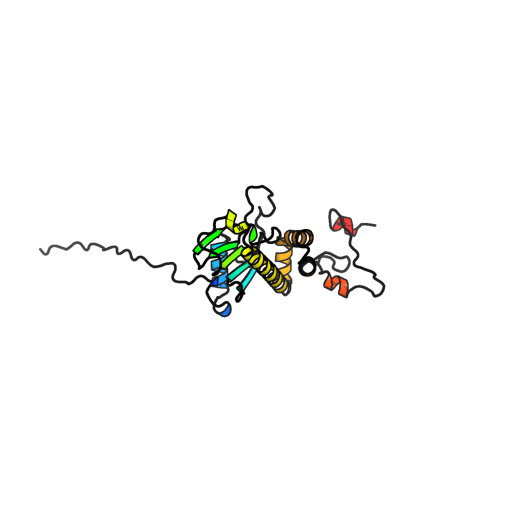A O 1
ATOM 711 N N . LYS A 1 85 ? 15.116 -7.541 16.351 1.00 51.06 85 LYS A N 1
ATOM 712 C CA . LYS A 1 85 ? 14.570 -6.590 17.331 1.00 51.06 85 LYS A CA 1
ATOM 713 C C . LYS A 1 85 ? 13.669 -5.490 16.761 1.00 51.06 85 LYS A C 1
ATOM 715 O O . LYS A 1 85 ? 13.130 -4.729 17.556 1.00 51.06 85 LYS A O 1
ATOM 720 N N . LYS A 1 86 ? 13.470 -5.388 15.444 1.00 56.69 86 LYS A N 1
ATOM 721 C CA . LYS A 1 86 ? 12.593 -4.352 14.861 1.00 56.69 86 LYS A CA 1
ATOM 722 C C . LYS A 1 86 ? 11.774 -4.862 13.678 1.00 56.69 86 LYS A C 1
ATOM 724 O O . LYS A 1 86 ? 11.685 -4.235 12.630 1.00 56.69 86 LYS A O 1
ATOM 729 N N . LYS A 1 87 ? 11.103 -5.994 13.859 1.00 56.03 87 LYS A N 1
ATOM 730 C CA . LYS A 1 87 ? 9.900 -6.242 13.067 1.00 56.03 87 LYS A CA 1
ATOM 731 C C . LYS A 1 87 ? 8.865 -5.266 13.597 1.00 56.03 87 LYS A C 1
ATOM 733 O O . LYS A 1 87 ? 8.449 -5.439 14.729 1.00 56.03 87 LYS A O 1
ATOM 738 N N . CYS A 1 88 ? 8.570 -4.196 12.868 1.00 57.09 88 CYS A N 1
ATOM 739 C CA . CYS A 1 88 ? 7.591 -3.186 13.265 1.00 57.09 88 CYS A CA 1
ATOM 740 C C . CYS A 1 88 ? 6.537 -3.066 12.164 1.00 57.09 88 CYS A C 1
ATOM 742 O O . CYS A 1 88 ? 6.486 -2.073 11.438 1.00 57.09 88 CYS A O 1
ATOM 744 N N . ASN A 1 89 ? 5.683 -4.082 12.044 1.00 63.97 89 ASN A N 1
ATOM 745 C CA . ASN A 1 89 ? 4.407 -3.936 11.364 1.00 63.97 89 ASN A CA 1
ATOM 746 C C . ASN A 1 89 ? 3.651 -2.790 12.029 1.00 63.97 89 ASN A C 1
ATOM 748 O O . ASN A 1 89 ? 3.350 -2.797 13.219 1.00 63.97 89 ASN A O 1
ATOM 752 N N . ALA A 1 90 ? 3.341 -1.766 11.255 1.00 79.06 90 ALA A N 1
ATOM 753 C CA . ALA A 1 90 ? 2.794 -0.539 11.808 1.00 79.06 90 ALA A CA 1
ATOM 754 C C . ALA A 1 90 ? 1.273 -0.434 11.651 1.00 79.06 90 ALA A C 1
ATOM 756 O O . ALA A 1 90 ? 0.699 0.659 11.647 1.00 79.06 90 ALA A O 1
ATOM 757 N N . ILE A 1 91 ? 0.635 -1.597 11.536 1.00 90.12 91 ILE A N 1
ATOM 758 C CA . ILE A 1 91 ? -0.808 -1.749 11.606 1.00 90.12 91 ILE A CA 1
ATOM 759 C C . ILE A 1 91 ? -1.182 -2.058 13.055 1.00 90.12 91 ILE A C 1
ATOM 761 O O . ILE A 1 91 ? -0.735 -3.061 13.618 1.00 90.12 91 ILE A O 1
ATOM 765 N N . LYS A 1 92 ? -2.003 -1.197 13.658 1.00 91.44 92 LYS A N 1
ATOM 766 C CA . LYS A 1 92 ? -2.580 -1.428 14.987 1.00 91.44 92 LYS A CA 1
ATOM 767 C C . LYS A 1 92 ? -3.862 -2.247 14.855 1.00 91.44 92 LYS A C 1
ATOM 769 O O . LYS A 1 92 ? -4.734 -1.899 14.058 1.00 91.44 92 LYS A O 1
ATOM 774 N N . LEU A 1 93 ? -3.974 -3.315 15.640 1.00 91.56 93 LEU A N 1
ATOM 775 C CA . LEU A 1 93 ? -5.149 -4.177 15.685 1.00 91.56 93 LEU A CA 1
ATOM 776 C C . LEU A 1 93 ? -6.066 -3.773 16.840 1.00 91.56 93 LEU A C 1
ATOM 778 O O . LEU A 1 93 ? -5.659 -3.748 18.006 1.00 91.56 93 LEU A O 1
ATOM 782 N N . TYR A 1 94 ? -7.316 -3.520 16.492 1.00 92.56 94 TYR A N 1
ATOM 783 C CA . TYR A 1 94 ? -8.427 -3.273 17.387 1.00 92.56 94 TYR A CA 1
ATOM 784 C C . TYR A 1 94 ? -9.468 -4.378 17.218 1.00 92.56 94 TYR A C 1
ATOM 786 O O . TYR A 1 94 ? -9.625 -4.963 16.142 1.00 92.56 94 TYR A O 1
ATOM 794 N N . VAL A 1 95 ? -10.162 -4.672 18.309 1.00 91.69 95 VAL A N 1
ATOM 795 C CA . VAL A 1 95 ? -11.311 -5.569 18.320 1.00 91.69 95 VAL A CA 1
ATOM 796 C C . VAL A 1 95 ? -12.438 -4.860 19.042 1.00 91.69 95 VAL A C 1
ATOM 798 O O . VAL A 1 95 ? -12.290 -4.502 20.212 1.00 91.69 95 VAL A O 1
ATOM 801 N N . ARG A 1 96 ? -13.553 -4.620 18.350 1.00 91.25 96 ARG A N 1
ATOM 802 C CA . ARG A 1 96 ? -14.693 -3.850 18.878 1.00 91.25 96 ARG A CA 1
ATOM 803 C C . ARG A 1 96 ? -14.264 -2.494 19.447 1.00 91.25 96 ARG A C 1
ATOM 805 O O . ARG A 1 96 ? -14.757 -2.070 20.497 1.00 91.25 96 ARG A O 1
ATOM 812 N N . ARG A 1 97 ? -13.326 -1.817 18.769 1.00 91.44 97 ARG A N 1
ATOM 813 C CA . ARG A 1 97 ? -12.692 -0.543 19.175 1.00 91.44 97 ARG A CA 1
ATOM 814 C C . ARG A 1 97 ? -11.779 -0.626 20.405 1.00 91.44 97 ARG A C 1
ATOM 816 O O . ARG A 1 97 ? -11.277 0.402 20.858 1.00 91.44 97 ARG A O 1
ATOM 823 N N . VAL A 1 98 ? -11.521 -1.819 20.937 1.00 89.75 98 VAL A N 1
ATOM 824 C CA . VAL A 1 98 ? -10.547 -2.042 22.012 1.00 89.75 98 VAL A CA 1
ATOM 825 C C . VAL A 1 98 ? -9.191 -2.327 21.385 1.00 89.75 98 VAL A C 1
ATOM 827 O O . VAL A 1 98 ? -9.067 -3.220 20.552 1.00 89.75 98 VAL A O 1
ATOM 830 N N . PHE A 1 99 ? -8.170 -1.561 21.770 1.00 89.75 99 PHE A N 1
ATOM 831 C CA . PHE A 1 99 ? -6.804 -1.814 21.321 1.00 89.75 99 PHE A CA 1
ATOM 832 C C . PHE A 1 99 ? -6.332 -3.173 21.842 1.00 89.75 99 PHE A C 1
ATOM 834 O O . PHE A 1 99 ? -6.358 -3.408 23.049 1.00 89.75 99 PHE A O 1
ATOM 841 N N . ILE A 1 100 ? -5.896 -4.049 20.936 1.00 87.44 100 ILE A N 1
ATOM 842 C CA . ILE A 1 100 ? -5.385 -5.376 21.290 1.00 87.44 100 ILE A CA 1
ATOM 843 C C . ILE A 1 100 ? -3.866 -5.387 21.229 1.00 87.44 100 ILE A C 1
ATOM 845 O O . ILE A 1 100 ? -3.201 -5.722 22.207 1.00 87.44 100 ILE A O 1
ATOM 849 N N . MET A 1 101 ? -3.307 -5.031 20.073 1.00 84.62 101 MET A N 1
ATOM 850 C CA . MET A 1 101 ? -1.862 -4.988 19.900 1.00 84.62 101 MET A CA 1
ATOM 851 C C . MET A 1 101 ? -1.447 -4.105 18.735 1.00 84.62 101 MET A C 1
ATOM 853 O O . MET A 1 101 ? -2.162 -3.928 17.749 1.00 84.62 101 MET A O 1
ATOM 857 N N . ASP A 1 102 ? -0.228 -3.610 18.835 1.00 79.62 102 ASP A N 1
ATOM 858 C CA . ASP A 1 102 ? 0.565 -3.166 17.710 1.00 79.62 102 ASP A CA 1
ATOM 859 C C . ASP A 1 102 ? 1.423 -4.322 17.179 1.00 79.62 102 ASP A C 1
ATOM 861 O O . ASP A 1 102 ? 1.601 -5.364 17.829 1.00 79.62 102 ASP A O 1
ATOM 865 N N . ASN A 1 103 ? 1.965 -4.123 15.977 1.00 71.00 103 ASN A N 1
ATOM 866 C CA . ASN A 1 103 ? 3.015 -4.977 15.449 1.00 71.00 103 ASN A CA 1
ATOM 867 C C . ASN A 1 103 ? 2.622 -6.449 15.285 1.00 71.00 103 ASN A C 1
ATOM 869 O O . ASN A 1 103 ? 3.326 -7.370 15.695 1.00 71.00 103 ASN A O 1
ATOM 873 N N . CYS A 1 104 ? 1.462 -6.676 14.671 1.00 75.31 104 CYS A N 1
ATOM 874 C CA . CYS A 1 104 ? 1.045 -8.018 14.298 1.00 75.31 104 CYS A CA 1
ATOM 875 C C . CYS A 1 104 ? 1.697 -8.421 12.966 1.00 75.31 104 CYS A C 1
ATOM 877 O O . CYS A 1 104 ? 1.263 -7.977 11.899 1.00 75.31 104 CYS A O 1
ATOM 879 N N . GLU A 1 105 ? 2.732 -9.267 13.029 1.00 77.31 105 GLU A N 1
ATOM 880 C CA . GLU A 1 105 ? 3.449 -9.831 11.866 1.00 77.31 105 GLU A CA 1
ATOM 881 C C . GLU A 1 105 ? 2.504 -10.515 10.860 1.00 77.31 105 GLU A C 1
ATOM 883 O O . GLU A 1 105 ? 2.712 -10.467 9.648 1.00 77.31 105 GLU A O 1
ATOM 888 N N . ASP A 1 106 ? 1.400 -11.077 11.347 1.00 81.44 106 ASP A N 1
ATOM 889 C CA . ASP A 1 106 ? 0.437 -11.812 10.529 1.00 81.44 106 ASP A CA 1
ATOM 890 C C . ASP A 1 106 ? -0.580 -10.934 9.791 1.00 81.44 106 ASP A C 1
ATOM 892 O O . ASP A 1 106 ? -1.347 -11.460 8.985 1.00 81.44 106 ASP A O 1
ATOM 896 N N . LEU A 1 107 ? -0.600 -9.614 10.012 1.00 87.94 107 LEU A N 1
ATOM 897 C CA . LEU A 1 107 ? -1.515 -8.709 9.301 1.00 87.94 107 LEU A CA 1
ATOM 898 C C . LEU A 1 107 ? -0.970 -8.226 7.958 1.00 87.94 107 LEU A C 1
ATOM 900 O O . LEU A 1 107 ? -1.744 -8.047 7.022 1.00 87.94 107 LEU A O 1
ATOM 904 N N . MET A 1 108 ? 0.342 -8.028 7.841 1.00 90.38 108 MET A N 1
ATOM 905 C CA . MET A 1 108 ? 0.974 -7.515 6.623 1.00 90.38 108 MET A CA 1
ATOM 906 C C . MET A 1 108 ? 2.216 -8.330 6.271 1.00 90.38 108 MET A C 1
ATOM 908 O O . MET A 1 108 ? 2.949 -8.734 7.170 1.00 90.38 108 MET A O 1
ATOM 912 N N . PRO A 1 109 ? 2.457 -8.617 4.980 1.00 91.12 109 PRO A N 1
ATOM 913 C CA . PRO A 1 109 ? 3.722 -9.193 4.543 1.00 91.12 109 PRO A CA 1
ATOM 914 C C . PRO A 1 109 ? 4.868 -8.185 4.703 1.00 91.12 109 PRO A C 1
ATOM 916 O O . PRO A 1 109 ? 4.641 -6.975 4.742 1.00 91.12 109 PRO A O 1
ATOM 919 N N . GLU A 1 110 ? 6.102 -8.685 4.747 1.00 88.56 110 GLU A N 1
ATOM 920 C CA . GLU A 1 110 ? 7.307 -7.877 4.971 1.00 88.56 110 GLU A CA 1
ATOM 921 C C . GLU A 1 110 ? 7.481 -6.774 3.920 1.00 88.56 110 GLU A C 1
ATOM 923 O O . GLU A 1 110 ? 7.764 -5.620 4.255 1.00 88.56 110 GLU A O 1
ATOM 928 N N . TRP A 1 111 ? 7.179 -7.079 2.657 1.00 92.19 111 TRP A N 1
ATOM 929 C CA . TRP A 1 111 ? 7.198 -6.100 1.570 1.00 92.19 111 TRP A CA 1
ATOM 930 C C . TRP A 1 111 ? 6.166 -4.961 1.711 1.00 92.19 111 TRP A C 1
ATOM 932 O O . TRP A 1 111 ? 6.260 -3.968 0.998 1.00 92.19 111 TRP A O 1
ATOM 942 N N . LEU A 1 112 ? 5.213 -5.045 2.646 1.00 93.62 112 LEU A N 1
ATOM 943 C CA . LEU A 1 112 ? 4.263 -3.974 2.989 1.00 93.62 112 LEU A CA 1
ATOM 944 C C . LEU A 1 112 ? 4.474 -3.388 4.392 1.00 93.62 112 LEU A C 1
ATOM 946 O O . LEU A 1 112 ? 3.648 -2.604 4.856 1.00 93.62 112 LEU A O 1
ATOM 950 N N . SER A 1 113 ? 5.572 -3.723 5.070 1.00 89.69 113 SER A N 1
ATOM 951 C CA . SER A 1 113 ? 5.892 -3.256 6.433 1.00 89.69 113 SER A CA 1
ATOM 952 C C . SER A 1 113 ? 5.866 -1.729 6.609 1.00 89.69 113 SER A C 1
ATOM 954 O O . SER A 1 113 ? 5.622 -1.222 7.707 1.00 89.69 113 SER A O 1
ATOM 956 N N . PHE A 1 114 ? 6.075 -0.977 5.526 1.00 91.31 114 PHE A N 1
ATOM 957 C CA . PHE A 1 114 ? 6.038 0.484 5.529 1.00 91.31 114 PHE A CA 1
ATOM 958 C C . PHE A 1 114 ? 4.624 1.072 5.639 1.00 91.31 114 PHE A C 1
ATOM 960 O O . PHE A 1 114 ? 4.479 2.221 6.065 1.00 91.31 114 PHE A O 1
ATOM 967 N N . VAL A 1 115 ? 3.588 0.308 5.278 1.00 93.94 115 VAL A N 1
ATOM 968 C CA . VAL A 1 115 ? 2.193 0.751 5.351 1.00 93.94 115 VAL A CA 1
ATOM 969 C C . VAL A 1 115 ? 1.796 0.919 6.818 1.00 93.94 115 VAL A C 1
ATOM 971 O O . VAL A 1 115 ? 1.960 0.018 7.644 1.00 93.94 115 VAL A O 1
ATOM 974 N N . LYS A 1 116 ? 1.268 2.098 7.145 1.00 93.19 116 LYS A N 1
ATOM 975 C CA . LYS A 1 116 ? 0.781 2.450 8.486 1.00 93.19 116 LYS A CA 1
ATOM 976 C C . LYS A 1 116 ? -0.733 2.332 8.508 1.00 93.19 116 LYS A C 1
ATOM 978 O O . LYS A 1 116 ? -1.375 2.566 7.490 1.00 93.19 116 LYS A O 1
ATOM 983 N N . GLY A 1 117 ? -1.334 2.000 9.642 1.00 94.62 117 GLY A N 1
ATOM 984 C CA . GLY A 1 117 ? -2.789 1.933 9.668 1.00 94.62 117 GLY A CA 1
ATOM 985 C C . GLY A 1 117 ? -3.394 1.307 10.901 1.00 94.62 117 GLY A C 1
ATOM 986 O O . GLY A 1 117 ? -2.722 0.994 11.885 1.00 94.62 117 GLY A O 1
ATOM 987 N N . VAL A 1 118 ? -4.701 1.122 10.810 1.00 95.19 118 VAL A N 1
ATOM 988 C CA . VAL A 1 118 ? -5.512 0.458 11.824 1.00 95.19 118 VAL A CA 1
ATOM 989 C C . VAL A 1 118 ? -6.410 -0.575 11.169 1.00 95.19 118 VAL A C 1
ATOM 991 O O . VAL A 1 118 ? -6.865 -0.392 10.037 1.00 95.19 118 VAL A O 1
ATOM 994 N N . VAL A 1 119 ? -6.673 -1.651 11.893 1.00 95.19 119 VAL A N 1
ATOM 995 C CA . VAL A 1 119 ? -7.684 -2.653 11.561 1.00 95.19 119 VAL A CA 1
ATOM 996 C C . VAL A 1 119 ? -8.535 -2.839 12.799 1.00 95.19 119 VAL A C 1
ATOM 998 O O . VAL A 1 119 ? -7.989 -3.142 13.853 1.00 95.19 119 VAL A O 1
ATOM 1001 N N . ASP A 1 120 ? -9.843 -2.658 12.678 1.00 94.81 120 ASP A N 1
ATOM 1002 C CA . ASP A 1 120 ? -10.807 -2.877 13.754 1.00 94.81 120 ASP A CA 1
ATOM 1003 C C . ASP A 1 120 ? -11.786 -3.964 13.326 1.00 94.81 120 ASP A C 1
ATOM 1005 O O . ASP A 1 120 ? -12.533 -3.771 12.366 1.00 94.81 120 ASP A O 1
ATOM 1009 N N . SER A 1 121 ? -11.726 -5.123 13.979 1.00 92.94 121 SER A N 1
ATOM 1010 C CA . SER A 1 121 ? -12.569 -6.279 13.657 1.00 92.94 121 SER A CA 1
ATOM 1011 C C . SER A 1 121 ? -13.641 -6.498 14.718 1.00 92.94 121 SER A C 1
ATOM 1013 O O . SER A 1 121 ? -13.372 -6.401 15.915 1.00 92.94 121 SER A O 1
ATOM 1015 N N . GLU A 1 122 ? -14.849 -6.849 14.286 1.00 90.69 122 GLU A N 1
ATOM 1016 C CA . GLU A 1 122 ? -15.970 -7.152 15.189 1.00 90.69 122 GLU A CA 1
ATOM 1017 C C . GLU A 1 122 ? -16.041 -8.649 15.567 1.00 90.69 122 GLU A C 1
ATOM 1019 O O . GLU A 1 122 ? -16.577 -9.009 16.625 1.00 90.69 122 GLU A O 1
ATOM 1024 N N . ASP A 1 123 ? -15.425 -9.506 14.741 1.00 86.19 123 ASP A N 1
ATOM 1025 C CA . ASP A 1 123 ? -15.505 -10.975 14.808 1.00 86.19 123 ASP A CA 1
ATOM 1026 C C . ASP A 1 123 ? -14.317 -11.659 15.494 1.00 86.19 123 ASP A C 1
ATOM 1028 O O . ASP A 1 123 ? -14.353 -12.861 15.773 1.00 86.19 123 ASP A O 1
ATOM 1032 N N . LEU A 1 124 ? -13.235 -10.928 15.764 1.00 86.25 124 LEU A N 1
ATOM 1033 C CA . LEU A 1 124 ? -12.123 -11.478 16.533 1.00 86.25 124 LEU A CA 1
ATOM 1034 C C . LEU A 1 124 ? -12.505 -11.582 18.024 1.00 86.25 124 LEU A C 1
ATOM 1036 O O . LEU A 1 124 ? -13.146 -10.681 18.567 1.00 86.25 124 LEU A O 1
ATOM 1040 N N . PRO A 1 125 ? -12.112 -12.658 18.726 1.00 82.62 125 PRO A N 1
ATOM 1041 C CA . PRO A 1 125 ? -12.376 -12.779 20.154 1.00 82.62 125 PRO A CA 1
ATOM 1042 C C . PRO A 1 125 ? -11.494 -11.809 20.957 1.00 82.62 125 PRO A C 1
ATOM 1044 O O . PRO A 1 125 ? -10.298 -11.689 20.703 1.00 82.62 125 PRO A O 1
ATOM 1047 N N . LEU A 1 126 ? -12.073 -11.130 21.955 1.00 79.56 126 LEU A N 1
ATOM 1048 C CA . LEU A 1 126 ? -11.365 -10.139 22.785 1.00 79.56 126 LEU A CA 1
ATOM 1049 C C . LEU A 1 126 ? -10.260 -10.751 23.659 1.00 79.56 126 LEU A C 1
ATOM 1051 O O . LEU A 1 126 ? -9.263 -10.099 23.945 1.00 79.56 126 LEU A O 1
ATOM 1055 N N . ASN A 1 127 ? -10.424 -12.001 24.091 1.00 76.25 127 ASN A N 1
ATOM 1056 C CA . ASN A 1 127 ? -9.493 -12.717 24.969 1.00 76.25 127 ASN A CA 1
ATOM 1057 C C . ASN A 1 127 ? -8.342 -13.398 24.205 1.00 76.25 127 ASN A C 1
ATOM 1059 O O . ASN A 1 127 ? -7.802 -14.408 24.657 1.00 76.25 127 ASN A O 1
ATOM 1063 N N . ILE A 1 128 ? -7.983 -12.880 23.031 1.00 75.06 128 ILE A N 1
ATOM 1064 C CA . ILE A 1 128 ? -6.991 -13.500 22.159 1.00 75.06 128 ILE A CA 1
ATOM 1065 C C . ILE A 1 128 ? -5.562 -13.144 22.596 1.00 75.06 128 ILE A C 1
ATOM 1067 O O . ILE A 1 128 ? -5.188 -11.975 22.689 1.00 75.06 128 ILE A O 1
ATOM 1071 N N . SER A 1 129 ? -4.743 -14.163 22.873 1.00 74.44 129 SER A N 1
ATOM 1072 C CA . SER A 1 129 ? -3.307 -13.979 23.121 1.00 74.44 129 SER A CA 1
ATOM 1073 C C . SER A 1 129 ? -2.547 -13.783 21.807 1.00 74.44 129 SER A C 1
ATOM 1075 O O . SER A 1 129 ? -3.017 -14.208 20.748 1.00 74.44 129 SER A O 1
ATOM 1077 N N . ARG A 1 130 ? -1.338 -13.197 21.867 1.00 72.50 130 ARG A N 1
ATOM 1078 C CA . ARG A 1 130 ? -0.455 -13.061 20.691 1.00 72.50 130 ARG A CA 1
ATOM 1079 C C . ARG A 1 130 ? -0.222 -14.407 19.995 1.00 72.50 130 ARG A C 1
ATOM 1081 O O . ARG A 1 130 ? -0.325 -14.462 18.779 1.00 72.50 130 ARG A O 1
ATOM 1088 N N . GLU A 1 131 ? -0.017 -15.485 20.749 1.00 73.75 131 GLU A N 1
ATOM 1089 C CA . GLU A 1 131 ? 0.182 -16.846 20.218 1.00 73.75 131 GLU A CA 1
ATOM 1090 C C . GLU A 1 131 ? -1.066 -17.399 19.515 1.00 73.75 131 GLU A C 1
ATOM 1092 O O . GLU A 1 131 ? -0.982 -17.937 18.411 1.00 73.75 131 GLU A O 1
ATOM 1097 N N . THR A 1 132 ? -2.243 -17.219 20.121 1.00 70.69 132 THR A N 1
ATOM 1098 C CA . THR A 1 132 ? -3.514 -17.700 19.550 1.00 70.69 132 THR A CA 1
ATOM 1099 C C . THR A 1 132 ? -3.873 -16.935 18.271 1.00 70.69 132 THR A C 1
ATOM 1101 O O . THR A 1 132 ? -4.521 -17.474 17.371 1.00 70.69 132 THR A O 1
ATOM 1104 N N . LEU A 1 133 ? -3.424 -15.679 18.163 1.00 73.69 133 LEU A N 1
ATOM 1105 C CA . LEU A 1 133 ? -3.637 -14.822 17.000 1.00 73.69 133 LEU A CA 1
ATOM 1106 C C . LEU A 1 133 ? -2.932 -15.382 15.751 1.00 73.69 133 LEU A C 1
ATOM 1108 O O . LEU A 1 133 ? -3.565 -15.481 14.701 1.00 73.69 133 LEU A O 1
ATOM 1112 N N . GLN A 1 134 ? -1.675 -15.826 15.872 1.00 67.50 134 GLN A N 1
ATOM 1113 C CA . GLN A 1 134 ? -0.850 -16.269 14.731 1.00 67.50 134 GLN A CA 1
ATOM 1114 C C . GLN A 1 134 ? -1.445 -17.468 13.973 1.00 67.50 134 GLN A C 1
ATOM 1116 O O . GLN A 1 134 ? -1.273 -17.624 12.763 1.00 67.50 134 GLN A O 1
ATOM 1121 N N . GLN A 1 135 ? -2.199 -18.323 14.668 1.00 67.38 135 GLN A N 1
ATOM 1122 C CA . GLN A 1 135 ? -2.830 -19.508 14.077 1.00 67.38 135 GLN A CA 1
ATOM 1123 C C . GLN A 1 135 ? -4.269 -19.259 13.600 1.00 67.38 135 GLN A C 1
ATOM 1125 O O . GLN A 1 135 ? -4.915 -20.161 13.056 1.00 67.38 135 GLN A O 1
ATOM 1130 N N . ASN A 1 136 ? -4.785 -18.037 13.754 1.00 76.81 136 ASN A N 1
ATOM 1131 C CA . ASN A 1 136 ? -6.170 -17.734 13.440 1.00 76.81 136 ASN A CA 1
ATOM 1132 C C . ASN A 1 136 ? -6.390 -17.586 11.922 1.00 76.81 136 ASN A C 1
ATOM 1134 O O . ASN A 1 136 ? -5.809 -16.730 11.248 1.00 76.81 136 ASN A O 1
ATOM 1138 N N . LYS A 1 137 ? -7.300 -18.401 11.372 1.00 84.56 137 LYS A N 1
ATOM 1139 C CA . LYS A 1 137 ? -7.707 -18.339 9.958 1.00 84.56 137 LYS A CA 1
ATOM 1140 C C . LYS A 1 137 ? -8.267 -16.964 9.570 1.00 84.56 137 LYS A C 1
ATOM 1142 O O . LYS A 1 137 ? -8.089 -16.561 8.422 1.00 84.56 137 LYS A O 1
ATOM 1147 N N . ILE A 1 138 ? -8.879 -16.240 10.510 1.00 86.19 138 ILE A N 1
ATOM 1148 C CA . ILE A 1 138 ? -9.435 -14.898 10.298 1.00 86.19 138 ILE A CA 1
ATOM 1149 C C . ILE A 1 138 ? -8.339 -13.909 9.891 1.00 86.19 138 ILE A C 1
ATOM 1151 O O . ILE A 1 138 ? -8.497 -13.213 8.890 1.00 86.19 138 ILE A O 1
ATOM 1155 N N . LEU A 1 139 ? -7.187 -13.898 10.574 1.00 87.00 139 LEU A N 1
ATOM 1156 C CA . LEU A 1 139 ? -6.089 -12.987 10.223 1.00 87.00 139 LEU A CA 1
ATOM 1157 C C . LEU A 1 139 ? -5.585 -13.203 8.801 1.00 87.00 139 LEU A C 1
ATOM 1159 O O . LEU A 1 139 ? -5.257 -12.242 8.117 1.00 87.00 139 LEU A O 1
ATOM 1163 N N . ARG A 1 140 ? -5.560 -14.451 8.319 1.00 88.81 140 ARG A N 1
ATOM 1164 C CA . ARG A 1 140 ? -5.152 -14.740 6.936 1.00 88.81 140 ARG A CA 1
ATOM 1165 C C . ARG A 1 140 ? -6.104 -14.100 5.928 1.00 88.81 140 ARG A C 1
ATOM 1167 O O . ARG A 1 140 ? -5.659 -13.647 4.874 1.00 88.81 140 ARG A O 1
ATOM 1174 N N . VAL A 1 141 ? -7.400 -14.059 6.237 1.00 91.12 141 VAL A N 1
ATOM 1175 C CA . VAL A 1 141 ? -8.410 -13.389 5.405 1.00 91.12 141 VAL A CA 1
ATOM 1176 C C . VAL A 1 141 ? -8.249 -11.871 5.483 1.00 91.12 141 VAL A C 1
ATOM 1178 O O . VAL A 1 141 ? -8.273 -11.212 4.442 1.00 91.12 141 VAL A O 1
ATOM 1181 N N . ILE A 1 142 ? -8.008 -11.320 6.677 1.00 92.88 142 ILE A N 1
ATOM 1182 C CA . ILE A 1 142 ? -7.710 -9.891 6.863 1.00 92.88 142 ILE A CA 1
ATOM 1183 C C . ILE A 1 142 ? -6.468 -9.508 6.053 1.00 92.88 142 ILE A C 1
ATOM 1185 O O . ILE A 1 142 ? -6.557 -8.632 5.198 1.00 92.88 142 ILE A O 1
ATOM 1189 N N . LYS A 1 143 ? -5.346 -10.219 6.223 1.00 93.06 143 LYS A N 1
ATOM 1190 C CA . LYS A 1 143 ? -4.090 -10.005 5.485 1.00 93.06 143 LYS A CA 1
ATOM 1191 C C . LYS A 1 143 ? -4.305 -9.991 3.976 1.00 93.06 143 LYS A C 1
ATOM 1193 O O . LYS A 1 143 ? -3.835 -9.080 3.303 1.00 93.06 143 LYS A O 1
ATOM 1198 N N . LYS A 1 144 ? -5.055 -10.956 3.428 1.00 93.62 144 LYS A N 1
ATOM 1199 C CA . LYS A 1 144 ? -5.379 -10.987 1.989 1.00 93.62 144 LYS A CA 1
ATOM 1200 C C . LYS A 1 144 ? -6.116 -9.727 1.530 1.00 93.62 144 LYS A C 1
ATOM 1202 O O . LYS A 1 144 ? -5.805 -9.197 0.464 1.00 93.62 144 LYS A O 1
ATOM 1207 N N . ASN A 1 145 ? -7.075 -9.245 2.319 1.00 95.44 145 ASN A N 1
ATOM 1208 C CA . ASN A 1 145 ? -7.806 -8.019 2.008 1.00 95.44 145 ASN A CA 1
ATOM 1209 C C . ASN A 1 145 ? -6.926 -6.772 2.148 1.00 95.44 145 ASN A C 1
ATOM 1211 O O . ASN A 1 145 ? -6.970 -5.919 1.267 1.00 95.44 145 ASN A O 1
ATOM 1215 N N . LEU A 1 146 ? -6.090 -6.687 3.188 1.00 95.75 146 LEU A N 1
ATOM 1216 C CA . LEU A 1 146 ? -5.145 -5.582 3.370 1.00 95.75 146 LEU A CA 1
ATOM 1217 C C . LEU A 1 146 ? -4.174 -5.489 2.192 1.00 95.75 146 LEU A C 1
ATOM 1219 O O . LEU A 1 146 ? -4.066 -4.429 1.588 1.00 95.75 146 LEU A O 1
ATOM 1223 N N . VAL A 1 147 ? -3.558 -6.607 1.790 1.00 96.44 147 VAL A N 1
ATOM 1224 C CA . VAL A 1 147 ? -2.664 -6.663 0.620 1.00 96.44 147 VAL A CA 1
ATOM 1225 C C . VAL A 1 147 ? -3.388 -6.205 -0.647 1.00 96.44 147 VAL A C 1
ATOM 1227 O O . VAL A 1 147 ? -2.868 -5.374 -1.391 1.00 96.44 147 VAL A O 1
ATOM 1230 N N . LYS A 1 148 ? -4.612 -6.698 -0.881 1.00 96.88 148 LYS A N 1
ATOM 1231 C CA . LYS A 1 148 ? -5.430 -6.283 -2.029 1.00 96.88 148 LYS A CA 1
ATOM 1232 C C . LYS A 1 148 ? -5.671 -4.769 -2.021 1.00 96.88 148 LYS A C 1
ATOM 1234 O O . LYS A 1 148 ? -5.458 -4.123 -3.043 1.00 96.88 148 LYS A O 1
ATOM 1239 N N . LYS A 1 149 ? -6.075 -4.205 -0.880 1.00 97.69 149 LYS A N 1
ATOM 1240 C CA . LYS A 1 149 ? -6.361 -2.772 -0.732 1.00 97.69 149 LYS A CA 1
ATOM 1241 C C . LYS A 1 149 ? -5.114 -1.893 -0.794 1.00 97.69 149 LYS A C 1
ATOM 1243 O O . LYS A 1 149 ? -5.198 -0.796 -1.334 1.00 97.69 149 LYS A O 1
ATOM 1248 N N . SER A 1 150 ? -3.961 -2.375 -0.334 1.00 97.50 150 SER A N 1
ATOM 1249 C CA . SER A 1 150 ? -2.676 -1.699 -0.535 1.00 97.50 150 SER A CA 1
ATOM 1250 C C . SER A 1 150 ? -2.298 -1.630 -2.012 1.00 97.50 150 SER A C 1
ATOM 1252 O O . SER A 1 150 ? -1.918 -0.568 -2.485 1.00 97.50 150 SER A O 1
ATOM 1254 N N . ILE A 1 151 ? -2.459 -2.722 -2.767 1.00 97.88 151 ILE A N 1
ATOM 1255 C CA . ILE A 1 151 ? -2.187 -2.716 -4.213 1.00 97.88 151 ILE A CA 1
ATOM 1256 C C . ILE A 1 151 ? -3.155 -1.779 -4.952 1.00 97.88 151 ILE A C 1
ATOM 1258 O O . ILE A 1 151 ? -2.721 -1.042 -5.831 1.00 97.88 151 ILE A O 1
ATOM 1262 N N . GLU A 1 152 ? -4.446 -1.767 -4.601 1.00 97.94 152 GLU A N 1
ATOM 1263 C CA . GLU A 1 152 ? -5.412 -0.790 -5.141 1.00 97.94 152 GLU A CA 1
ATOM 1264 C C . GLU A 1 152 ? -4.953 0.654 -4.870 1.00 97.94 152 GLU A C 1
ATOM 1266 O O . GLU A 1 152 ? -4.881 1.450 -5.800 1.00 97.94 152 GLU A O 1
ATOM 1271 N N . LEU A 1 153 ? -4.540 0.961 -3.634 1.00 97.81 153 LEU A N 1
ATOM 1272 C CA . LEU A 1 153 ? -4.011 2.277 -3.257 1.00 97.81 153 LEU A CA 1
ATOM 1273 C C . LEU A 1 153 ? -2.758 2.671 -4.058 1.00 97.81 153 LEU A C 1
ATOM 1275 O O . LEU A 1 153 ? -2.591 3.835 -4.408 1.00 97.81 153 LEU A O 1
ATOM 1279 N N . PHE A 1 154 ? -1.868 1.721 -4.354 1.00 98.00 154 PHE A N 1
ATOM 1280 C CA . PHE A 1 154 ? -0.674 1.993 -5.159 1.00 98.00 154 PHE A CA 1
ATOM 1281 C C . PHE A 1 154 ? -1.000 2.248 -6.630 1.00 98.00 154 PHE A C 1
ATOM 1283 O O . PHE A 1 154 ? -0.322 3.055 -7.255 1.00 98.00 154 PHE A O 1
ATOM 1290 N N . ASN A 1 155 ? -2.029 1.593 -7.174 1.00 96.81 155 ASN A N 1
ATOM 1291 C CA . ASN A 1 155 ? -2.502 1.884 -8.527 1.00 96.81 155 ASN A CA 1
ATOM 1292 C C . ASN A 1 155 ? -3.137 3.278 -8.602 1.00 96.81 155 ASN A C 1
ATOM 1294 O O . ASN A 1 155 ? -2.841 4.009 -9.533 1.00 96.81 155 ASN A O 1
ATOM 1298 N N . GLU A 1 156 ? -3.920 3.677 -7.596 1.00 96.06 156 GLU A N 1
ATOM 1299 C CA . GLU A 1 156 ? -4.467 5.042 -7.499 1.00 96.06 156 GLU A CA 1
ATOM 1300 C C . GLU A 1 156 ? -3.352 6.089 -7.379 1.00 96.06 156 GLU A C 1
ATOM 1302 O O . GLU A 1 156 ? -3.402 7.142 -8.005 1.00 96.06 156 GLU A O 1
ATOM 1307 N N . LEU A 1 157 ? -2.293 5.789 -6.618 1.00 95.62 157 LEU A N 1
ATOM 1308 C CA . LEU A 1 157 ? -1.093 6.626 -6.581 1.00 95.62 157 LEU A CA 1
ATOM 1309 C C . LEU A 1 157 ? -0.398 6.721 -7.943 1.00 95.62 157 LEU A C 1
ATOM 1311 O O . LEU A 1 157 ? 0.207 7.750 -8.221 1.00 95.62 157 LEU A O 1
ATOM 1315 N N . ALA A 1 158 ? -0.457 5.665 -8.757 1.00 95.62 158 ALA A N 1
ATOM 1316 C CA . ALA A 1 158 ? 0.162 5.607 -10.078 1.00 95.62 158 ALA A CA 1
ATOM 1317 C C . ALA A 1 158 ? -0.579 6.419 -11.149 1.00 95.62 158 ALA A C 1
ATOM 1319 O O . ALA A 1 158 ? -0.030 6.586 -12.232 1.00 95.62 158 ALA A O 1
ATOM 1320 N N . GLU A 1 159 ? -1.781 6.929 -10.860 1.00 94.81 159 GLU A N 1
ATOM 1321 C CA . GLU A 1 159 ? -2.515 7.846 -11.746 1.00 94.81 159 GLU A CA 1
ATOM 1322 C C . GLU A 1 159 ? -1.934 9.274 -11.735 1.00 94.81 159 GLU A C 1
ATOM 1324 O O . GLU A 1 159 ? -2.235 10.073 -12.619 1.00 94.81 159 GLU A O 1
ATOM 1329 N N . ASP A 1 160 ? -1.102 9.605 -10.742 1.00 95.12 160 ASP A N 1
ATOM 1330 C CA . ASP A 1 160 ? -0.404 10.887 -10.613 1.00 95.12 160 ASP A CA 1
ATOM 1331 C C . ASP A 1 160 ? 1.110 10.644 -10.676 1.00 95.12 160 ASP A C 1
ATOM 1333 O O . ASP A 1 160 ? 1.728 10.226 -9.693 1.00 95.12 160 ASP A O 1
ATOM 1337 N N . ASP A 1 161 ? 1.710 10.904 -11.839 1.00 92.25 161 ASP A N 1
ATOM 1338 C CA . ASP A 1 161 ? 3.115 10.587 -12.122 1.00 92.25 161 ASP A CA 1
ATOM 1339 C C . ASP A 1 161 ? 4.092 11.225 -11.125 1.00 92.25 161 ASP A C 1
ATOM 1341 O O . ASP A 1 161 ? 5.063 10.588 -10.701 1.00 92.25 161 ASP A O 1
ATOM 1345 N N . GLU A 1 162 ? 3.838 12.464 -10.690 1.00 93.06 162 GLU A N 1
ATOM 1346 C CA . GLU A 1 162 ? 4.717 13.158 -9.748 1.00 93.06 162 GLU A CA 1
ATOM 1347 C C . GLU A 1 162 ? 4.666 12.530 -8.354 1.00 93.06 162 GLU A C 1
ATOM 1349 O O . GLU A 1 162 ? 5.706 12.344 -7.704 1.00 93.06 162 GLU A O 1
ATOM 1354 N N . LYS A 1 163 ? 3.463 12.195 -7.869 1.00 94.38 163 LYS A N 1
ATOM 1355 C CA . LYS A 1 163 ? 3.308 11.493 -6.588 1.00 94.38 163 LYS A CA 1
ATOM 1356 C C . LYS A 1 163 ? 3.869 10.084 -6.671 1.00 94.38 163 LYS A C 1
ATOM 1358 O O . LYS A 1 163 ? 4.551 9.648 -5.738 1.00 94.38 163 LYS A O 1
ATOM 1363 N N . TYR A 1 164 ? 3.621 9.392 -7.778 1.00 96.44 164 TYR A N 1
ATOM 1364 C CA . TYR A 1 164 ? 4.086 8.033 -7.971 1.00 96.44 164 TYR A CA 1
ATOM 1365 C C . TYR A 1 164 ? 5.603 7.949 -8.033 1.00 96.44 164 TYR A C 1
ATOM 1367 O O . TYR A 1 164 ? 6.188 7.062 -7.417 1.00 96.44 164 TYR A O 1
ATOM 1375 N N . LYS A 1 165 ? 6.261 8.900 -8.703 1.00 94.88 165 LYS A N 1
ATOM 1376 C CA . LYS A 1 165 ? 7.722 8.981 -8.743 1.00 94.88 165 LYS A CA 1
ATOM 1377 C C . LYS A 1 165 ? 8.312 9.067 -7.335 1.00 94.88 165 LYS A C 1
ATOM 1379 O O . LYS A 1 165 ? 9.175 8.263 -6.996 1.00 94.88 165 LYS A O 1
ATOM 1384 N N . LYS A 1 166 ? 7.784 9.955 -6.484 1.00 95.50 166 LYS A N 1
ATOM 1385 C CA . LYS A 1 166 ? 8.215 10.087 -5.077 1.00 95.50 166 LYS A CA 1
ATOM 1386 C C . LYS A 1 166 ? 7.969 8.806 -4.276 1.00 95.50 166 LYS A C 1
ATOM 1388 O O . LYS A 1 166 ? 8.832 8.370 -3.518 1.00 95.50 166 LYS A O 1
ATOM 1393 N N . PHE A 1 167 ? 6.806 8.181 -4.460 1.00 96.81 167 PHE A N 1
ATOM 1394 C CA . PHE A 1 167 ? 6.487 6.894 -3.840 1.00 96.81 167 PHE A CA 1
ATOM 1395 C C . PHE A 1 167 ? 7.460 5.791 -4.281 1.00 96.81 167 PHE A C 1
ATOM 1397 O O . PHE A 1 167 ? 7.985 5.056 -3.447 1.00 96.81 167 PHE A O 1
ATOM 1404 N N . TYR A 1 168 ? 7.736 5.687 -5.578 1.00 96.69 168 TYR A N 1
ATOM 1405 C CA . TYR A 1 168 ? 8.596 4.651 -6.135 1.00 96.69 168 TYR A CA 1
ATOM 1406 C C . TYR A 1 168 ? 10.067 4.847 -5.749 1.00 96.69 168 TYR A C 1
ATOM 1408 O O . TYR A 1 168 ? 10.754 3.871 -5.450 1.00 96.69 168 TYR A O 1
ATOM 1416 N N . GLU A 1 169 ? 10.543 6.091 -5.680 1.00 94.19 169 GLU A N 1
ATOM 1417 C CA . GLU A 1 169 ? 11.870 6.421 -5.147 1.00 94.19 169 GLU A CA 1
ATOM 1418 C C . GLU A 1 169 ? 12.022 5.965 -3.688 1.00 94.19 169 GLU A C 1
ATOM 1420 O O . GLU A 1 169 ? 13.048 5.386 -3.326 1.00 94.19 169 GLU A O 1
ATOM 1425 N N . ALA A 1 170 ? 10.989 6.157 -2.862 1.00 93.81 170 ALA A N 1
ATOM 1426 C CA . ALA A 1 170 ? 11.012 5.767 -1.455 1.00 93.81 170 ALA A CA 1
ATOM 1427 C C . ALA A 1 170 ? 10.837 4.251 -1.231 1.00 93.81 170 ALA A C 1
ATOM 1429 O O . ALA A 1 170 ? 11.546 3.669 -0.411 1.00 93.81 170 ALA A O 1
ATOM 1430 N N . PHE A 1 171 ? 9.912 3.600 -1.946 1.00 96.19 171 PHE A N 1
ATOM 1431 C CA . PHE A 1 171 ? 9.439 2.240 -1.631 1.00 96.19 171 PHE A CA 1
ATOM 1432 C C . PHE A 1 171 ? 9.598 1.229 -2.778 1.00 96.19 171 PHE A C 1
ATOM 1434 O O . PHE A 1 171 ? 9.165 0.080 -2.668 1.00 96.19 171 PHE A O 1
ATOM 1441 N N . GLY A 1 172 ? 10.262 1.589 -3.880 1.00 95.62 172 GLY A N 1
ATOM 1442 C CA . GLY A 1 172 ? 10.473 0.690 -5.021 1.00 95.62 172 GLY A CA 1
ATOM 1443 C C . GLY A 1 172 ? 11.242 -0.589 -4.662 1.00 95.62 172 GLY A C 1
ATOM 1444 O O . GLY A 1 172 ? 11.014 -1.640 -5.261 1.00 95.62 172 GLY A O 1
ATOM 1445 N N . LYS A 1 173 ? 12.108 -0.546 -3.637 1.00 94.25 173 LYS A N 1
ATOM 1446 C CA . LYS A 1 173 ? 12.771 -1.741 -3.079 1.00 94.25 173 LYS A CA 1
ATOM 1447 C C . LYS A 1 173 ? 11.767 -2.709 -2.446 1.00 94.25 173 LYS A C 1
ATOM 1449 O O . LYS A 1 173 ? 11.859 -3.909 -2.686 1.00 94.25 173 LYS A O 1
ATOM 1454 N N . ASN A 1 174 ? 10.784 -2.196 -1.706 1.00 94.81 174 ASN A N 1
ATOM 1455 C CA . ASN A 1 174 ? 9.717 -3.002 -1.118 1.00 94.81 174 ASN A CA 1
ATOM 1456 C C . ASN A 1 174 ? 8.850 -3.649 -2.203 1.00 94.81 174 ASN A C 1
ATOM 1458 O O . ASN A 1 174 ? 8.560 -4.835 -2.122 1.00 94.81 174 ASN A O 1
ATOM 1462 N N . LEU A 1 175 ? 8.504 -2.922 -3.271 1.00 97.19 175 LEU A N 1
ATOM 1463 C CA . LEU A 1 175 ? 7.761 -3.511 -4.394 1.00 97.19 175 LEU A CA 1
ATOM 1464 C C . LEU A 1 175 ? 8.538 -4.656 -5.061 1.00 97.19 175 LEU A C 1
ATOM 1466 O O . LEU A 1 175 ? 7.967 -5.707 -5.345 1.00 97.19 175 LEU A O 1
ATOM 1470 N N . LYS A 1 176 ? 9.852 -4.490 -5.258 1.00 96.44 176 LYS A N 1
ATOM 1471 C CA . LYS A 1 176 ? 10.728 -5.551 -5.784 1.00 96.44 176 LYS A CA 1
ATOM 1472 C C . LYS A 1 176 ? 10.809 -6.759 -4.843 1.00 96.44 176 LYS A C 1
ATOM 1474 O O . LYS A 1 176 ? 10.793 -7.888 -5.326 1.00 96.44 176 LYS A O 1
ATOM 1479 N N . LEU A 1 177 ? 10.827 -6.544 -3.526 1.00 94.69 177 LEU A N 1
ATOM 1480 C CA . LEU A 1 177 ? 10.711 -7.631 -2.547 1.00 94.69 177 LEU A CA 1
ATOM 1481 C C . LEU A 1 177 ? 9.360 -8.354 -2.679 1.00 94.69 177 LEU A C 1
ATOM 1483 O O . LEU A 1 177 ? 9.317 -9.579 -2.702 1.00 94.69 177 LEU A O 1
ATOM 1487 N N . GLY A 1 178 ? 8.270 -7.612 -2.890 1.00 96.00 178 GLY A N 1
ATOM 1488 C CA . GLY A 1 178 ? 6.945 -8.181 -3.146 1.00 96.00 178 GLY A CA 1
ATOM 1489 C C . GLY A 1 178 ? 6.895 -9.084 -4.382 1.00 96.00 178 GLY A C 1
ATOM 1490 O O . GLY A 1 178 ? 6.253 -10.129 -4.346 1.00 96.00 178 GLY A O 1
ATOM 1491 N N . ILE A 1 179 ? 7.621 -8.751 -5.455 1.00 97.50 179 ILE A N 1
ATOM 1492 C CA . ILE A 1 179 ? 7.764 -9.625 -6.639 1.00 97.50 179 ILE A CA 1
ATOM 1493 C C . ILE A 1 179 ? 8.438 -10.955 -6.288 1.00 97.50 179 ILE A C 1
ATOM 1495 O O . ILE A 1 179 ? 8.054 -12.005 -6.822 1.00 97.50 179 ILE A O 1
ATOM 1499 N N . HIS A 1 180 ? 9.445 -10.904 -5.415 1.00 94.94 180 HIS A N 1
ATOM 1500 C CA . HIS A 1 180 ? 10.199 -12.070 -4.977 1.00 94.94 180 HIS A CA 1
ATOM 1501 C C . HIS A 1 180 ? 9.350 -12.981 -4.076 1.00 94.94 180 HIS A C 1
ATOM 1503 O O . HIS A 1 180 ? 9.244 -14.177 -4.347 1.00 94.94 180 HIS A O 1
ATOM 1509 N N . GLU A 1 181 ? 8.690 -12.409 -3.067 1.00 93.31 181 GLU A N 1
ATOM 1510 C CA . GLU A 1 181 ? 8.000 -13.158 -2.009 1.00 93.31 181 GLU A CA 1
ATOM 1511 C C . GLU A 1 181 ? 6.538 -13.510 -2.329 1.00 93.31 181 GLU A C 1
ATOM 1513 O O . GLU A 1 181 ? 6.084 -14.617 -2.034 1.00 93.31 181 GLU A O 1
ATOM 1518 N N . ASP A 1 182 ? 5.772 -12.593 -2.930 1.00 94.81 182 ASP A N 1
ATOM 1519 C CA . ASP A 1 182 ? 4.331 -12.754 -3.154 1.00 94.81 182 ASP A CA 1
ATOM 1520 C C . ASP A 1 182 ? 4.042 -13.234 -4.580 1.00 94.81 182 ASP A C 1
ATOM 1522 O O . ASP A 1 182 ? 3.638 -12.486 -5.475 1.00 94.81 182 ASP A O 1
ATOM 1526 N N . SER A 1 183 ? 4.219 -14.538 -4.790 1.00 95.69 183 SER A N 1
ATOM 1527 C CA . SER A 1 183 ? 3.921 -15.194 -6.068 1.00 95.69 183 SER A CA 1
ATOM 1528 C C . SER A 1 183 ? 2.460 -15.041 -6.508 1.00 95.69 183 SER A C 1
ATOM 1530 O O . SER A 1 183 ? 2.187 -15.035 -7.707 1.00 95.69 183 SER A O 1
ATOM 1532 N N . THR A 1 184 ? 1.527 -14.880 -5.564 1.00 96.19 184 THR A N 1
ATOM 1533 C CA . THR A 1 184 ? 0.088 -14.771 -5.850 1.00 96.19 184 THR A CA 1
ATOM 1534 C C . THR A 1 184 ? -0.259 -13.413 -6.455 1.00 96.19 184 THR A C 1
ATOM 1536 O O . THR A 1 184 ? -1.070 -13.333 -7.378 1.00 96.19 184 THR A O 1
ATOM 1539 N N . ASN A 1 185 ? 0.354 -12.337 -5.959 1.00 97.25 185 ASN A N 1
ATOM 1540 C CA . ASN A 1 185 ? 0.103 -10.977 -6.437 1.00 97.25 185 ASN A CA 1
ATOM 1541 C C . ASN A 1 185 ? 1.173 -10.452 -7.403 1.00 97.25 185 ASN A C 1
ATOM 1543 O O . ASN A 1 185 ? 1.020 -9.338 -7.905 1.00 97.25 185 ASN A O 1
ATOM 1547 N N . ARG A 1 186 ? 2.204 -11.246 -7.723 1.00 97.19 186 ARG A N 1
ATOM 1548 C CA . ARG A 1 186 ? 3.343 -10.863 -8.575 1.00 97.19 186 ARG A CA 1
ATOM 1549 C C . ARG A 1 186 ? 2.946 -10.102 -9.839 1.00 97.19 186 ARG A C 1
ATOM 1551 O O . ARG A 1 186 ? 3.498 -9.042 -10.098 1.00 97.19 186 ARG A O 1
ATOM 1558 N N . ASN A 1 187 ? 1.953 -10.586 -10.586 1.00 96.06 187 ASN A N 1
ATOM 1559 C CA . ASN A 1 187 ? 1.514 -9.938 -11.829 1.00 96.06 187 ASN A CA 1
ATOM 1560 C C . ASN A 1 187 ? 0.920 -8.540 -11.600 1.00 96.06 187 ASN A C 1
ATOM 1562 O O . ASN A 1 187 ? 1.072 -7.662 -12.440 1.00 96.06 187 ASN A O 1
ATOM 1566 N N . LYS A 1 188 ? 0.247 -8.318 -10.466 1.00 96.81 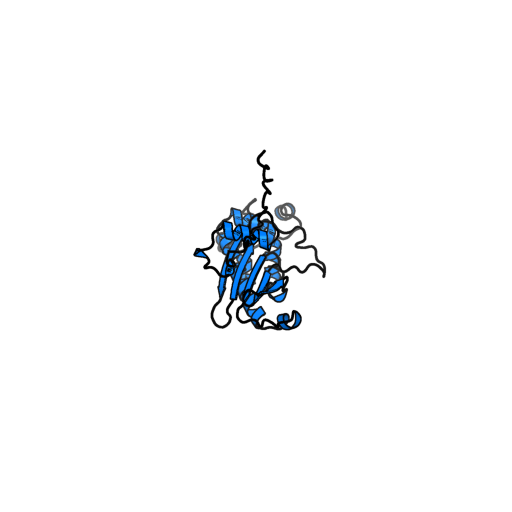188 LYS A N 1
ATOM 1567 C CA . LYS A 1 188 ? -0.304 -7.003 -10.108 1.00 96.81 188 LYS A CA 1
ATOM 1568 C C . LYS A 1 188 ? 0.801 -6.063 -9.639 1.00 96.81 188 LYS A C 1
ATOM 1570 O O . LYS A 1 188 ? 0.811 -4.902 -10.022 1.00 96.81 188 LYS A O 1
ATOM 1575 N N . ILE A 1 189 ? 1.744 -6.581 -8.852 1.00 97.25 189 ILE A N 1
ATOM 1576 C CA . ILE A 1 189 ? 2.899 -5.816 -8.367 1.00 97.25 189 ILE A CA 1
ATOM 1577 C C . ILE A 1 189 ? 3.814 -5.433 -9.542 1.00 97.25 189 ILE A C 1
ATOM 1579 O O . ILE A 1 189 ? 4.348 -4.332 -9.561 1.00 97.25 189 ILE A O 1
ATOM 1583 N N . ALA A 1 190 ? 3.947 -6.287 -10.562 1.00 96.81 190 ALA A N 1
ATOM 1584 C CA . ALA A 1 190 ? 4.804 -6.029 -11.721 1.00 96.81 190 ALA A CA 1
ATOM 1585 C C . ALA A 1 190 ? 4.398 -4.762 -12.492 1.00 96.81 190 ALA A C 1
ATOM 1587 O O . ALA A 1 190 ? 5.265 -4.030 -12.963 1.00 96.81 190 ALA A O 1
ATOM 1588 N N . LYS A 1 191 ? 3.097 -4.449 -12.542 1.00 96.12 191 LYS A N 1
ATOM 1589 C CA . LYS A 1 191 ? 2.565 -3.228 -13.176 1.00 96.12 191 LYS A CA 1
ATOM 1590 C C . LYS A 1 191 ? 2.959 -1.936 -12.452 1.00 96.12 191 LYS A C 1
ATOM 1592 O O . LYS A 1 191 ? 3.000 -0.860 -13.045 1.00 96.12 191 LYS A O 1
ATOM 1597 N N . LEU A 1 192 ? 3.292 -2.041 -11.168 1.00 97.12 192 LEU A N 1
ATOM 1598 C CA . LEU A 1 192 ? 3.768 -0.928 -10.349 1.00 97.12 192 LEU A CA 1
ATOM 1599 C C . LEU A 1 192 ? 5.268 -0.660 -10.567 1.00 97.12 192 LEU A C 1
ATOM 1601 O O . LEU A 1 192 ? 5.789 0.377 -10.160 1.00 97.12 192 LEU A O 1
ATOM 1605 N N . LEU A 1 193 ? 6.002 -1.560 -11.220 1.00 97.50 193 LEU A N 1
ATOM 1606 C CA . LEU A 1 193 ? 7.433 -1.366 -11.419 1.00 97.50 193 LEU A CA 1
ATOM 1607 C C . LEU A 1 193 ? 7.709 -0.285 -12.470 1.00 97.50 193 LEU A C 1
ATOM 1609 O O . LEU A 1 193 ? 6.958 -0.090 -13.431 1.00 97.50 193 LEU A O 1
ATOM 1613 N N . ARG A 1 194 ? 8.801 0.443 -12.248 1.00 96.81 194 ARG A N 1
ATOM 1614 C CA . ARG A 1 194 ? 9.327 1.486 -13.130 1.00 96.81 194 ARG A CA 1
ATOM 1615 C C . ARG A 1 194 ? 10.823 1.258 -13.336 1.00 96.81 194 ARG A C 1
ATOM 1617 O O . ARG A 1 194 ? 11.540 0.904 -12.392 1.00 96.81 194 ARG A O 1
ATOM 1624 N N . TYR A 1 195 ? 11.277 1.433 -14.571 1.00 95.88 195 TYR A N 1
ATOM 1625 C CA . TYR A 1 195 ? 12.643 1.135 -15.002 1.00 95.88 195 TYR A CA 1
ATOM 1626 C C . TYR A 1 195 ? 13.173 2.225 -15.922 1.00 95.88 195 TYR A C 1
ATOM 1628 O O . TYR A 1 195 ? 12.406 2.836 -16.654 1.00 95.88 195 TYR A O 1
ATOM 1636 N N . HIS A 1 196 ? 14.486 2.426 -15.953 1.00 94.62 196 HIS A N 1
ATOM 1637 C CA . HIS A 1 196 ? 15.101 3.160 -17.056 1.00 94.62 196 HIS A CA 1
ATOM 1638 C C . HIS A 1 196 ? 15.205 2.254 -18.284 1.00 94.62 196 HIS A C 1
ATOM 1640 O O . HIS A 1 196 ? 15.451 1.054 -18.159 1.00 94.62 196 HIS A O 1
ATOM 1646 N N . SER A 1 197 ? 15.025 2.833 -19.467 1.00 94.06 197 SER A N 1
ATOM 1647 C CA . SER A 1 197 ? 15.160 2.139 -20.744 1.00 94.06 197 SER A CA 1
ATOM 1648 C C . SER A 1 197 ? 15.928 3.003 -21.739 1.00 94.06 197 SER A C 1
ATOM 1650 O O . SER A 1 197 ? 15.954 4.227 -21.619 1.00 94.06 197 SER A O 1
ATOM 1652 N N . THR A 1 198 ? 16.489 2.377 -22.771 1.00 91.75 198 THR A N 1
ATOM 1653 C CA . THR A 1 198 ? 17.225 3.074 -23.840 1.00 91.75 198 THR A CA 1
ATOM 1654 C C . THR A 1 198 ? 16.379 4.115 -24.576 1.00 91.75 198 THR A C 1
ATOM 1656 O O . THR A 1 198 ? 16.916 5.099 -25.072 1.00 91.75 198 THR A O 1
ATOM 1659 N N . LYS A 1 199 ? 15.052 3.931 -24.621 1.00 89.88 199 LYS A N 1
ATOM 1660 C CA . LYS A 1 199 ? 14.107 4.863 -25.258 1.00 89.88 199 LYS A CA 1
ATOM 1661 C C . LYS A 1 199 ? 13.491 5.886 -24.292 1.00 89.88 199 LYS A C 1
ATOM 1663 O O . LYS A 1 199 ? 12.833 6.803 -24.764 1.00 89.88 199 LYS A O 1
ATOM 1668 N N . SER A 1 200 ? 13.666 5.736 -22.974 1.00 88.06 200 SER A N 1
ATOM 1669 C CA . SER A 1 200 ? 13.087 6.650 -21.969 1.00 88.06 200 SER A CA 1
ATOM 1670 C C . SER A 1 200 ? 14.084 7.674 -21.413 1.00 88.06 200 SER A C 1
ATOM 1672 O O . SER A 1 200 ? 13.685 8.590 -20.699 1.00 88.06 200 SER A O 1
ATOM 1674 N N . GLY A 1 201 ? 15.375 7.545 -21.736 1.00 86.69 201 GLY A N 1
ATOM 1675 C CA . GLY A 1 201 ? 16.411 8.491 -21.317 1.00 86.69 201 GLY A CA 1
ATOM 1676 C C . GLY A 1 201 ? 16.559 8.574 -19.794 1.00 86.69 201 GLY A C 1
ATOM 1677 O O . GLY A 1 201 ? 16.878 7.586 -19.123 1.00 86.69 201 GLY A O 1
ATOM 1678 N N . GLU A 1 202 ? 16.349 9.766 -19.234 1.00 87.00 202 GLU A N 1
ATOM 1679 C CA . GLU A 1 202 ? 16.425 10.004 -17.785 1.00 87.00 202 GLU A CA 1
ATOM 1680 C C . GLU A 1 202 ? 15.133 9.674 -17.034 1.00 87.00 202 GLU A C 1
ATOM 1682 O O . GLU A 1 202 ? 15.149 9.530 -15.811 1.00 87.00 202 GLU A O 1
ATOM 1687 N N . GLU A 1 203 ? 14.023 9.483 -17.740 1.00 90.56 203 GLU A N 1
ATOM 1688 C CA . GLU A 1 203 ? 12.758 9.125 -17.115 1.00 90.56 203 GLU A CA 1
ATOM 1689 C C . GLU A 1 203 ? 12.620 7.609 -16.974 1.00 90.56 203 GLU A C 1
ATOM 1691 O O . GLU A 1 203 ? 13.141 6.813 -17.770 1.00 90.56 203 GLU A O 1
ATOM 1696 N N . MET A 1 204 ? 11.925 7.195 -15.915 1.00 92.69 204 MET A N 1
ATOM 1697 C CA . MET A 1 204 ? 11.546 5.800 -15.748 1.00 92.69 204 MET A CA 1
ATOM 1698 C C . MET A 1 204 ? 10.243 5.523 -16.502 1.00 92.69 204 MET A C 1
ATOM 1700 O O . MET A 1 204 ? 9.323 6.329 -16.484 1.00 92.69 204 MET A O 1
ATOM 1704 N N . THR A 1 205 ? 10.146 4.349 -17.114 1.00 94.75 205 THR A N 1
ATOM 1705 C CA . THR A 1 205 ? 8.993 3.866 -17.880 1.00 94.75 205 THR A CA 1
ATOM 1706 C C . THR A 1 205 ? 8.427 2.598 -17.234 1.00 94.75 205 THR A C 1
ATOM 1708 O O . THR A 1 205 ? 9.148 1.880 -16.527 1.00 94.75 205 THR A O 1
ATOM 1711 N N . SER A 1 206 ? 7.136 2.324 -17.425 1.00 96.00 206 SER A N 1
ATOM 1712 C CA . SER A 1 206 ? 6.527 1.067 -16.977 1.00 96.00 206 SER A CA 1
ATOM 1713 C C . SER A 1 206 ? 6.801 -0.083 -17.957 1.00 96.00 206 SER A C 1
ATOM 1715 O O . SER A 1 206 ? 7.272 0.124 -19.079 1.00 96.00 206 SER A O 1
ATOM 1717 N N . LEU A 1 207 ? 6.506 -1.318 -17.538 1.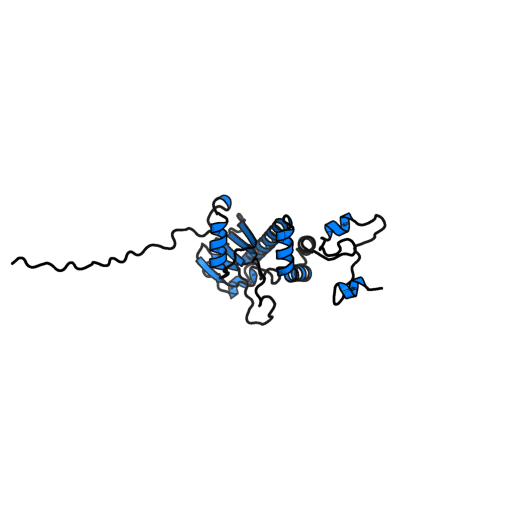00 95.81 207 LEU A N 1
ATOM 1718 C CA . LEU A 1 207 ? 6.543 -2.468 -18.448 1.00 95.81 207 LEU A CA 1
ATOM 1719 C C . LEU A 1 207 ? 5.449 -2.376 -19.519 1.00 95.81 207 LEU A C 1
ATOM 1721 O O . LEU A 1 207 ? 5.706 -2.738 -20.661 1.00 95.81 207 LEU A O 1
ATOM 1725 N N . ASP A 1 208 ? 4.272 -1.845 -19.182 1.00 94.62 208 ASP A N 1
ATOM 1726 C CA . ASP A 1 208 ? 3.176 -1.664 -20.141 1.00 94.62 208 ASP A CA 1
ATOM 1727 C C . ASP A 1 208 ? 3.561 -0.629 -21.218 1.00 94.62 208 ASP A C 1
ATOM 1729 O O . ASP A 1 208 ? 3.351 -0.860 -22.409 1.00 94.62 208 ASP A O 1
ATOM 1733 N N . ASP A 1 209 ? 4.235 0.457 -20.826 1.00 94.56 209 ASP A N 1
ATOM 1734 C CA . ASP A 1 209 ? 4.777 1.447 -21.767 1.00 94.56 209 ASP A CA 1
ATOM 1735 C C . ASP A 1 209 ? 5.907 0.875 -22.629 1.00 94.56 209 ASP A C 1
ATOM 1737 O O . ASP A 1 209 ? 6.093 1.274 -23.775 1.00 94.56 209 ASP A O 1
ATOM 1741 N N . TYR A 1 210 ? 6.714 -0.035 -22.082 1.00 96.06 210 TYR A N 1
ATOM 1742 C CA . TYR A 1 210 ? 7.707 -0.744 -22.880 1.00 96.06 210 TYR A CA 1
ATOM 1743 C C . TYR A 1 210 ? 7.018 -1.611 -23.937 1.00 96.06 210 TYR A C 1
ATOM 1745 O O . TYR A 1 210 ? 7.381 -1.539 -25.110 1.00 96.06 210 TYR A O 1
ATOM 1753 N N . VAL A 1 211 ? 6.009 -2.388 -23.526 1.00 94.88 211 VAL A N 1
ATOM 1754 C CA . VAL A 1 211 ? 5.246 -3.284 -24.404 1.00 94.88 211 VAL A CA 1
ATOM 1755 C C . VAL A 1 211 ? 4.539 -2.508 -25.514 1.00 94.88 211 VAL A C 1
ATOM 1757 O O . VAL A 1 211 ? 4.563 -2.945 -26.659 1.00 94.88 211 VAL A O 1
ATOM 1760 N N . SER A 1 212 ? 3.997 -1.321 -25.230 1.00 94.94 212 SER A N 1
ATOM 1761 C CA . SER A 1 212 ? 3.358 -0.479 -26.254 1.00 94.94 212 SER A CA 1
ATOM 1762 C C . SER A 1 212 ? 4.321 0.045 -27.329 1.00 94.94 212 SER A C 1
ATOM 1764 O O . SER A 1 212 ? 3.879 0.484 -28.388 1.00 94.94 212 SER A O 1
ATOM 1766 N N . ARG A 1 213 ? 5.637 -0.015 -27.079 1.00 94.62 213 ARG A N 1
ATOM 1767 C CA . ARG A 1 213 ? 6.704 0.380 -28.014 1.00 94.62 213 ARG A CA 1
ATOM 1768 C C . ARG A 1 213 ? 7.468 -0.806 -28.608 1.00 94.62 213 ARG A C 1
ATOM 1770 O O . ARG A 1 213 ? 8.499 -0.577 -29.256 1.00 94.62 213 ARG A O 1
ATOM 1777 N N . MET A 1 214 ? 7.028 -2.038 -28.343 1.00 94.81 214 MET A N 1
ATOM 1778 C CA . MET A 1 214 ? 7.602 -3.233 -28.959 1.00 94.81 214 MET A CA 1
ATOM 1779 C C . MET A 1 214 ? 7.294 -3.246 -30.455 1.00 94.81 214 MET A C 1
ATOM 1781 O O . MET A 1 214 ? 6.217 -2.834 -30.881 1.00 94.81 214 MET A O 1
ATOM 1785 N N . THR A 1 215 ? 8.258 -3.698 -31.250 1.00 93.88 215 THR A N 1
ATOM 1786 C CA . THR A 1 215 ? 8.063 -3.949 -32.681 1.00 93.88 215 THR A CA 1
ATOM 1787 C C . THR A 1 215 ? 7.506 -5.355 -32.905 1.00 93.88 215 THR A C 1
ATOM 1789 O O . THR A 1 215 ? 7.641 -6.223 -32.041 1.00 93.88 215 THR A O 1
ATOM 1792 N N . ASP A 1 216 ? 6.892 -5.596 -34.065 1.00 92.62 216 ASP A N 1
ATOM 1793 C CA . ASP A 1 216 ? 6.235 -6.877 -34.378 1.00 92.62 216 ASP A CA 1
ATOM 1794 C C . ASP A 1 216 ? 7.200 -8.079 -34.364 1.00 92.62 216 ASP A C 1
ATOM 1796 O O . ASP A 1 216 ? 6.799 -9.208 -34.087 1.00 92.62 216 ASP A O 1
ATOM 1800 N N . ASP A 1 217 ? 8.483 -7.845 -34.646 1.00 94.38 217 ASP A N 1
ATOM 1801 C CA . ASP A 1 217 ? 9.557 -8.841 -34.646 1.00 94.38 217 ASP A CA 1
ATOM 1802 C C . ASP A 1 217 ? 10.194 -9.060 -33.260 1.00 94.38 217 ASP A C 1
ATOM 1804 O O . ASP A 1 217 ? 11.020 -9.959 -33.075 1.00 94.38 217 ASP A O 1
ATOM 1808 N N . GLN A 1 218 ? 9.808 -8.266 -32.259 1.00 95.12 218 GLN A N 1
ATOM 1809 C CA . GLN A 1 218 ? 10.383 -8.330 -30.927 1.00 95.12 218 GLN A CA 1
ATOM 1810 C C . GLN A 1 218 ? 9.771 -9.473 -30.099 1.00 95.12 218 GLN A C 1
ATOM 1812 O O . GLN A 1 218 ? 8.693 -9.348 -29.521 1.00 95.12 218 GLN A O 1
ATOM 1817 N N . ALA A 1 219 ? 10.514 -10.574 -29.950 1.00 92.00 219 ALA A N 1
ATOM 1818 C CA . ALA A 1 219 ? 10.045 -11.779 -29.255 1.00 92.00 219 ALA A CA 1
ATOM 1819 C C . ALA A 1 219 ? 9.810 -11.624 -27.733 1.00 92.00 219 ALA A C 1
ATOM 1821 O O . ALA A 1 219 ? 9.169 -12.479 -27.122 1.00 92.00 219 ALA A O 1
ATOM 1822 N N . GLY A 1 220 ? 10.333 -10.572 -27.093 1.00 94.12 220 GLY A N 1
ATOM 1823 C CA . GLY A 1 220 ? 10.174 -10.367 -25.652 1.00 94.12 220 GLY A CA 1
ATOM 1824 C C . GLY A 1 220 ? 10.800 -9.079 -25.121 1.00 94.12 220 GLY A C 1
ATOM 1825 O O . GLY A 1 220 ? 11.344 -8.271 -25.872 1.00 94.12 220 GLY A O 1
ATOM 1826 N N . ILE A 1 221 ? 10.720 -8.882 -23.803 1.00 95.81 221 ILE A N 1
ATOM 1827 C CA . ILE A 1 221 ? 11.299 -7.719 -23.116 1.00 95.81 221 ILE A CA 1
ATOM 1828 C C . ILE A 1 221 ? 12.790 -7.965 -22.879 1.00 95.81 221 ILE A C 1
ATOM 1830 O O . ILE A 1 221 ? 13.166 -8.848 -22.107 1.00 95.81 221 ILE A O 1
ATOM 1834 N N . PHE A 1 222 ? 13.638 -7.160 -23.514 1.00 95.00 222 PHE A N 1
ATOM 1835 C CA . PHE A 1 222 ? 15.082 -7.196 -23.298 1.00 95.00 222 PHE A CA 1
ATOM 1836 C C . PHE A 1 222 ? 15.473 -6.316 -22.112 1.00 95.00 222 PHE A C 1
ATOM 1838 O O . PHE A 1 222 ? 15.006 -5.181 -21.991 1.00 95.00 222 PHE A O 1
ATOM 1845 N N . TYR A 1 223 ? 16.351 -6.828 -21.251 1.00 95.44 223 TYR A N 1
ATOM 1846 C CA . TYR A 1 223 ? 16.874 -6.101 -20.100 1.00 95.44 223 TYR A CA 1
ATOM 1847 C C . TYR A 1 223 ? 18.352 -6.423 -19.873 1.00 95.44 223 TYR A C 1
ATOM 1849 O O . TYR A 1 223 ? 18.848 -7.469 -20.287 1.00 95.44 223 TYR A O 1
ATOM 1857 N N . VAL A 1 224 ? 19.037 -5.520 -19.176 1.00 95.25 224 VAL A N 1
ATOM 1858 C CA . VAL A 1 224 ? 20.426 -5.677 -18.739 1.00 95.25 224 VAL A CA 1
ATOM 1859 C C . VAL A 1 224 ? 20.529 -5.279 -17.269 1.00 95.25 224 VAL A C 1
ATOM 1861 O O . VAL A 1 224 ? 19.827 -4.381 -16.802 1.00 95.25 224 VAL A O 1
ATOM 1864 N N . THR A 1 225 ? 21.386 -5.968 -16.521 1.00 95.31 225 THR A N 1
ATOM 1865 C CA . THR A 1 225 ? 21.666 -5.678 -15.110 1.00 95.31 225 THR A CA 1
ATOM 1866 C C . THR A 1 225 ? 23.137 -5.338 -14.937 1.00 95.31 225 THR A C 1
ATOM 1868 O O . THR A 1 225 ? 23.985 -5.962 -15.568 1.00 95.31 225 THR A O 1
ATOM 1871 N N . GLY A 1 226 ? 23.452 -4.404 -14.046 1.00 93.88 226 GLY A N 1
ATOM 1872 C CA . GLY A 1 226 ? 24.826 -4.042 -13.715 1.00 93.88 226 GLY A CA 1
ATOM 1873 C C . GLY A 1 226 ? 24.883 -3.139 -12.490 1.00 93.88 226 GLY A C 1
ATOM 1874 O O . GLY A 1 226 ? 23.854 -2.834 -11.886 1.00 93.88 226 GLY A O 1
ATOM 1875 N N . GLU A 1 227 ? 26.089 -2.718 -12.120 1.00 92.94 227 GLU A N 1
ATOM 1876 C CA . GLU A 1 227 ? 26.333 -1.970 -10.879 1.00 92.94 227 GLU A CA 1
ATOM 1877 C C . GLU A 1 227 ? 25.804 -0.528 -10.918 1.00 92.94 227 GLU A C 1
ATOM 1879 O O . GLU A 1 227 ? 25.472 0.044 -9.882 1.00 92.94 227 GLU A O 1
ATOM 1884 N N . SER A 1 228 ? 25.703 0.077 -12.106 1.00 92.12 228 SER A N 1
ATOM 1885 C CA . SER A 1 228 ? 25.155 1.425 -12.286 1.00 92.12 228 SER A CA 1
ATOM 1886 C C . SER A 1 228 ? 24.521 1.608 -13.664 1.00 92.12 228 SER A C 1
ATOM 1888 O O . SER A 1 228 ? 24.889 0.914 -14.613 1.00 92.12 228 SER A O 1
ATOM 1890 N N . LYS A 1 229 ? 23.611 2.589 -13.788 1.00 89.56 229 LYS A N 1
ATOM 1891 C CA . LYS A 1 229 ? 22.985 2.983 -15.066 1.00 89.56 229 LYS A CA 1
ATOM 1892 C C . LYS A 1 229 ? 24.047 3.263 -16.139 1.00 89.56 229 LYS A C 1
ATOM 1894 O O . LYS A 1 229 ? 24.014 2.673 -17.209 1.00 89.56 229 LYS A O 1
ATOM 1899 N N . ARG A 1 230 ? 25.062 4.062 -15.794 1.00 90.06 230 ARG A N 1
ATOM 1900 C CA . ARG A 1 230 ? 26.159 4.426 -16.700 1.00 90.06 230 ARG A CA 1
ATOM 1901 C C . ARG A 1 230 ? 26.986 3.223 -17.162 1.00 90.06 230 ARG A C 1
ATOM 1903 O O . ARG A 1 230 ? 27.450 3.210 -18.298 1.00 90.06 230 ARG A O 1
ATOM 1910 N N . ALA A 1 231 ? 27.198 2.229 -16.296 1.00 92.25 231 ALA A N 1
ATOM 1911 C CA . ALA A 1 231 ? 27.935 1.023 -16.669 1.00 92.25 231 ALA A CA 1
ATOM 1912 C C . ALA A 1 231 ? 27.166 0.199 -17.711 1.00 92.25 231 ALA A C 1
ATOM 1914 O O . ALA A 1 231 ? 27.756 -0.240 -18.691 1.00 92.25 231 ALA A O 1
ATOM 1915 N N . VAL A 1 232 ? 25.850 0.038 -17.532 1.00 93.06 232 VAL A N 1
ATOM 1916 C CA . VAL A 1 232 ? 25.028 -0.738 -18.472 1.00 93.06 232 VAL A CA 1
ATOM 1917 C C . VAL A 1 232 ? 24.698 0.016 -19.760 1.00 93.06 232 VAL A C 1
ATOM 1919 O O . VAL A 1 232 ? 24.542 -0.617 -20.795 1.00 93.06 232 VAL A O 1
ATOM 1922 N N . GLU A 1 233 ? 24.647 1.350 -19.736 1.00 89.88 233 GLU A N 1
ATOM 1923 C CA . GLU A 1 233 ? 24.470 2.179 -20.942 1.00 89.88 233 GLU A CA 1
ATOM 1924 C C . GLU A 1 233 ? 25.633 2.051 -21.933 1.00 89.88 233 GLU A C 1
ATOM 1926 O O . GLU A 1 233 ? 25.426 2.190 -23.133 1.00 89.88 233 GLU A O 1
ATOM 1931 N N . ASN A 1 234 ? 26.843 1.782 -21.435 1.00 89.31 234 ASN A N 1
ATOM 1932 C CA . ASN A 1 234 ? 28.046 1.591 -22.251 1.00 89.31 234 ASN A CA 1
ATOM 1933 C C . ASN A 1 234 ? 28.415 0.105 -22.417 1.00 89.31 234 ASN A C 1
ATOM 1935 O O . ASN A 1 234 ? 29.539 -0.204 -22.816 1.00 89.31 234 ASN A O 1
ATOM 1939 N N . SER A 1 235 ? 27.510 -0.813 -22.058 1.00 85.44 235 SER A N 1
ATOM 1940 C CA . SER A 1 235 ? 27.726 -2.248 -22.249 1.00 85.44 235 SER A CA 1
ATOM 1941 C C . SER A 1 235 ? 27.764 -2.583 -23.748 1.00 85.44 235 SER A C 1
ATOM 1943 O O . SER A 1 235 ? 26.932 -2.044 -24.480 1.00 85.44 235 SER A O 1
ATOM 1945 N N . PRO A 1 236 ? 28.687 -3.458 -24.200 1.00 80.94 236 PRO A N 1
ATOM 1946 C CA . PRO A 1 236 ? 28.718 -3.965 -25.573 1.00 80.94 236 PRO A CA 1
ATOM 1947 C C . PRO A 1 236 ? 27.434 -4.686 -25.989 1.00 80.94 236 PRO A C 1
ATOM 1949 O O . PRO A 1 236 ? 26.775 -5.274 -25.095 1.00 80.94 236 PRO A O 1
#

Radius of gyration: 24.36 Å; chains: 1; bounding box: 49×71×94 Å

InterPro domains:
  IPR001404 Heat shock protein Hsp90 family [PF00183] (2-236)
  IPR001404 Heat shock protein Hsp90 family [PTHR11528] (2-236)
  IPR020568 Ribosomal protein uS5 domain 2-type superfamily [SSF54211] (20-236)

pLDDT: mean 87.41, std 12.0, range [48.34, 98.0]

Foldseek 3Di:
DDDPDDDDPDDDDDDDDPPPDDPPQVDDPVPADQVNQQVVCCVLPVDPDGFLFKDWDWDDDPWTKTKIKTAHLAADPCLPVDDPPDQFQQEFEAEPNHGDDGRLCLQEPSLCSRMHMYMYTPPDDNPDDSVNVNPDPNSNVNNVVVVVRVLVRLVVLVVDVVSLVSSCVRRVVSLVVCCVPVPPCNVSSLQSDWADDPVQPPGTDHPVRVVVPDDPPRPDDDDDDDDDPVVVVPDD

Organism: NCBI:txid88271

=== Feature glossary ===
The record interleaves many kinds of information about one protein. Here is each kind framed as the question it answers.

Q: What does the local fold look like, residue by residue?
A: The Foldseek 3Di string encodes local tertiary geometry as a 20-letter alphabet — one character per residue — derived from the relative positions of nearby Cα atoms. Unlike the amino-acid sequence, 3Di is a direct function of the 3D structure, so two proteins with the same fold have similar 3Di strings even at low sequence identity.

Q: Which residues are in helices, strands, or loops?
A: The SS8 string is DSSP's per-residue secondary-structure call. α-helix (H) means an i→i+4 H-bond ladder; β-strand (E) means the residue participates in a β-sheet; 3₁₀ (G) and π (I) are tighter and wider helices; T/S are turns/bends; '-' is loop.

Q: How big and how compact is the whole molecule?
A: Radius of gyration (Rg) is the root-mean-square distance of Cα atoms from their centroid — a single number for overall size and compactness. A globular domain of N residues has Rg ≈ 2.2·N^0.38 Å; an extended or disordered chain has a much larger Rg. The 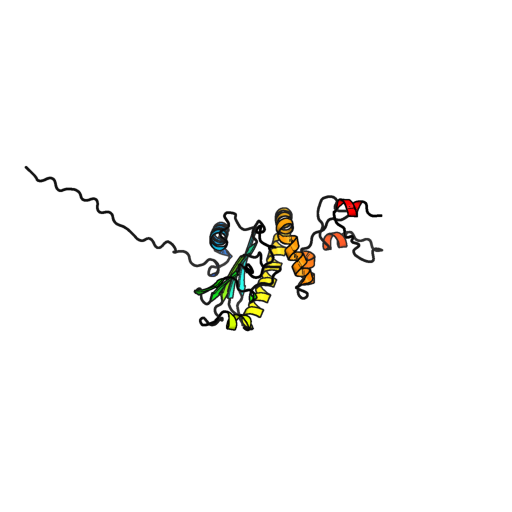Cα contact count is the number of residue pairs whose Cα atoms are within 8 Å and are more than four positions apart in sequence — a standard proxy for tertiary packing density. The bounding box is the smallest axis-aligned box enclosing all Cα atoms.

Q: Where is each backbone atom in 3D?
A: Structure coordinates are given as an mmCIF _atom_site loop: one row per atom with element, residue name, chain id, sequence number, and x/y/z position in Å. Only the four main-chain atoms per residue are included here; side chains are omitted to keep the record compact.

Q: What is the amino-acid chain?
A: Primary structure: the covalent order of the twenty standard amino acids along the backbone. Two proteins with the same sequence will (almost always) fold to the same structure; two with 30% identity often share a fold but not the details.

Q: What if only a Cα trace is available?
A: Three-state secondary structure (P-SEA) collapses the eight DSSP classes into helix (a), strand (b), and coil (c). P-SEA assigns these from Cα geometry alone — distances and angles — without requiring backbone oxygens, so it works on any Cα trace.

Q: What family and function is it annotated with?
A: Database cross-references. InterPro integrates a dozen domain/family signature databases into unified entries with residue-range hits. GO terms attach function/process/location labels with evidence codes. CATH codes position the fold in a four-level structural taxonomy. Organism is the NCBI-taxonomy species name.

Q: How confident is the AlphaFold model at each residue?
A: pLDDT is the predicted lDDT-Cα score: AlphaFold's confidence that the local environment of each residue (all inter-atomic distances within 15 Å) is correctly placed. It is a per-residue number between 0 and 100, with higher meaning more reliable.

Q: How mobile is each atom in the crystal?
A: B-factor (Debye–Waller factor) reflects atomic displacement in the crystal lattice. It is an experimental observable (units Å²), not a prediction; low values mean the atom is pinned down, high values mean it moves or is heterogeneous across the crystal.

Q: Which residues are buried vs exposed?
A: SASA measures how much of the protein is reachable by solvent. It is computed by rolling a water-sized probe over the atomic surface and summing the exposed area (Å²). Per-residue SASA distinguishes core (buried, low SASA) from surface (exposed, high SASA) residues; total SASA is a whole-molecule size measure.

Q: What do the diagnostic plots show?
A: Plot images: a contact map (which residues are close in 3D, as an N×N binary image), a Ramachandran scatter (backbone torsion angles, revealing secondary-structure composition at a glance), and — for AlphaFold structures — a PAE heatmap (pairwise prediction confidence).

Q: What known structures does this most resemble?
A: The Foldseek neighbor list gives the closest experimentally determined structures in the PDB, ranked by structural alignment. TM-score near 1 means near-identical fold; near 0.3 means only rough topology match. This is how one finds what a novel AlphaFold prediction most resembles in the solved-structure universe.

Q: Are the domains correctly placed relative to each other?
A: Predicted aligned error is AlphaFold's pairwise confidence. Unlike pLDDT (per-residue), PAE is per-residue-pair and captures whether two parts of the structure are correctly placed relative to each other. Units are ångströms of expected positional error.

Q: What do the rendered images show?
A: Structure images are PyMOL renders from six orthogonal camera directions. Cartoon representation draws helices as coils and strands as arrows; sticks shows the backbone as bonds; surface shows the solvent-excluded envelope. Rainbow coloring maps sequence position to hue (blue→red, N→C); chain coloring assigns a distinct color per polypeptide.

Q: What are the backbone torsion angles?
A: φ (phi) and ψ (psi) are the two rotatable backbone dihedrals per residue: φ is the C(i-1)–N–Cα–C torsion, ψ is the N–Cα–C–N(i+1) torsion, both in degrees on (−180°, 180°]. α-helical residues cluster near (−60°, −45°); β-strand residues near (−120°, +130°). A Ramachandran plot is simply a scatter of (φ, ψ) for every residue.